Protein AF-A0A961PSX2-F1 (afdb_monomer)

Mean predicted aligned error: 21.01 Å

Solvent-accessible surface area (backbone atoms only — not comparable to full-atom values): 11800 Å² total; per-residu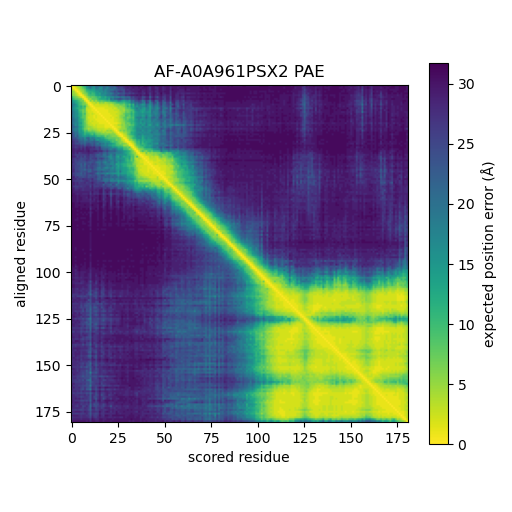e (Å²): 134,88,80,86,75,79,86,63,54,70,67,59,52,50,51,50,52,54,52,51,51,56,56,55,57,64,74,68,62,71,78,83,71,93,82,47,70,65,59,55,50,51,52,50,50,52,51,51,60,53,45,64,69,65,59,81,70,60,72,73,64,68,66,73,78,62,84,76,77,82,83,74,80,86,70,85,75,79,80,76,77,81,79,88,80,79,95,70,85,80,73,95,65,86,73,77,74,76,78,81,76,73,75,77,78,76,57,71,85,55,51,71,35,48,40,64,55,88,31,54,44,78,44,60,37,97,89,45,79,44,57,25,34,33,44,72,48,34,71,75,72,40,95,51,55,88,73,54,64,70,87,32,52,44,77,35,66,39,98,90,44,79,46,54,23,30,35,43,69,57,36,43,79,69,68,33,42,68,53,84,130

Secondary structure (DSSP, 8-state):
---------HHHHHHHHHHHHHHHHHHT-----SS-HHHHHHHHHHHHHHHHHHTTTSHHHHTTS-----------------------PPP----------PPPPPPHHHHTTEE-GGGEEEEEETTEEEEEEEHHHHHHH-TTGGGS-GGGEEEEEETTEEEEEEEHHHHHTTT-EEPP-

Radius of gyration: 31.59 Å; Cα contacts (8 Å, |Δi|>4): 105; chains: 1; bounding box: 103×42×80 Å

Structure (mmCIF, N/CA/C/O backbone):
data_AF-A0A961PSX2-F1
#
_entry.id   AF-A0A961PSX2-F1
#
loop_
_atom_site.group_PDB
_atom_site.id
_atom_site.type_symbol
_atom_site.label_atom_id
_atom_site.label_alt_id
_atom_site.label_comp_id
_atom_site.label_asym_id
_atom_site.label_entity_id
_atom_site.label_seq_id
_atom_site.pdbx_PDB_ins_code
_atom_site.Cartn_x
_atom_site.Cartn_y
_atom_site.Cartn_z
_atom_site.occupancy
_atom_site.B_iso_or_equiv
_atom_site.auth_seq_id
_atom_site.auth_comp_id
_atom_site.auth_asym_id
_atom_site.auth_atom_id
_atom_site.pdbx_PDB_model_num
ATOM 1 N N . MET A 1 1 ? -45.431 -0.128 29.878 1.00 40.09 1 MET A N 1
ATOM 2 C CA . MET A 1 1 ? -44.148 -0.782 30.225 1.00 40.09 1 MET A CA 1
ATOM 3 C C . MET A 1 1 ? -43.079 -0.339 29.228 1.00 40.09 1 MET A C 1
ATOM 5 O O . MET A 1 1 ? -43.141 -0.776 28.082 1.00 40.09 1 MET A O 1
ATOM 9 N N . PRO A 1 2 ? -42.152 0.567 29.584 1.00 39.94 2 PRO A N 1
ATOM 10 C CA . PRO A 1 2 ? -41.098 0.984 28.665 1.00 39.94 2 PRO A CA 1
ATOM 11 C C . PRO A 1 2 ? -40.029 -0.114 28.575 1.00 39.94 2 PRO A C 1
ATOM 13 O O . PRO A 1 2 ? -39.430 -0.501 29.576 1.00 39.94 2 PRO A O 1
ATOM 16 N N . ARG A 1 3 ? -39.796 -0.640 27.369 1.00 45.94 3 ARG A N 1
ATOM 17 C CA . ARG A 1 3 ? -38.674 -1.543 27.089 1.00 45.94 3 ARG A CA 1
ATOM 18 C C . ARG A 1 3 ? -37.421 -0.697 26.875 1.00 45.94 3 ARG A C 1
ATOM 20 O O . ARG A 1 3 ? -37.246 -0.095 25.819 1.00 45.94 3 ARG A O 1
ATOM 27 N N . PHE A 1 4 ? -36.553 -0.653 27.880 1.00 46.81 4 PHE A N 1
ATOM 28 C CA . PHE A 1 4 ? -35.193 -0.143 27.736 1.00 46.81 4 PHE A CA 1
ATOM 29 C C . PHE A 1 4 ? -34.387 -1.113 26.865 1.00 46.81 4 PHE A C 1
ATOM 31 O O . PHE A 1 4 ? -33.883 -2.122 27.347 1.00 46.81 4 PHE A O 1
ATOM 38 N N . THR A 1 5 ? -34.251 -0.819 25.573 1.00 55.12 5 THR A N 1
ATOM 39 C CA . THR A 1 5 ? -33.229 -1.448 24.725 1.00 55.12 5 THR A CA 1
ATOM 40 C C . THR A 1 5 ? -32.048 -0.489 24.596 1.00 55.12 5 THR A C 1
ATOM 42 O O . THR A 1 5 ? -32.082 0.405 23.741 1.00 55.12 5 THR A O 1
ATOM 45 N N . PRO A 1 6 ? -30.995 -0.609 25.422 1.00 57.38 6 PRO A N 1
ATOM 46 C CA . PRO A 1 6 ? -29.803 0.189 25.218 1.00 57.38 6 PRO A CA 1
ATOM 47 C C . PRO A 1 6 ? -29.105 -0.306 23.947 1.00 57.38 6 PRO A C 1
ATOM 49 O O . PRO A 1 6 ? -28.615 -1.433 23.884 1.00 57.38 6 PRO A O 1
ATOM 52 N N . ARG A 1 7 ? -29.017 0.548 22.920 1.00 57.38 7 ARG A N 1
ATOM 53 C CA . ARG A 1 7 ? -28.040 0.372 21.836 1.00 57.38 7 ARG A CA 1
ATOM 54 C C . ARG A 1 7 ? -26.651 0.628 22.417 1.00 57.38 7 ARG A C 1
ATOM 56 O O . ARG A 1 7 ? -26.089 1.716 22.297 1.00 57.38 7 ARG A O 1
ATOM 63 N N . LEU A 1 8 ? -26.125 -0.367 23.122 1.00 57.44 8 LEU A N 1
ATOM 64 C CA . LEU A 1 8 ? -24.770 -0.362 23.638 1.00 57.44 8 LEU A CA 1
ATOM 65 C C . LEU A 1 8 ? -23.833 -0.529 22.436 1.00 57.44 8 LEU A C 1
ATOM 67 O O . LEU A 1 8 ? -23.779 -1.583 21.808 1.00 57.44 8 LEU A O 1
ATOM 71 N N . THR A 1 9 ? -23.109 0.530 22.073 1.00 74.31 9 THR A N 1
ATOM 72 C CA . THR A 1 9 ? -21.988 0.407 21.136 1.00 74.31 9 THR A CA 1
ATOM 73 C C . THR A 1 9 ? -21.055 -0.683 21.674 1.00 74.31 9 THR A C 1
ATOM 75 O O . THR A 1 9 ? -20.772 -0.694 22.868 1.00 74.31 9 THR A O 1
ATOM 78 N N . HIS A 1 10 ? -20.588 -1.617 20.834 1.00 78.12 10 HIS A N 1
ATOM 79 C CA . HIS A 1 10 ? -19.821 -2.815 21.246 1.00 78.12 10 HIS A CA 1
ATOM 80 C C . HIS A 1 10 ? -18.688 -2.517 22.253 1.00 78.12 10 HIS A C 1
ATOM 82 O O . HIS A 1 10 ? -18.371 -3.320 23.122 1.00 78.12 10 HIS A O 1
ATOM 88 N N . ARG A 1 11 ? -18.122 -1.305 22.194 1.00 72.56 11 ARG A N 1
ATOM 89 C CA . ARG A 1 11 ? -17.116 -0.787 23.133 1.00 72.56 11 ARG A CA 1
ATOM 90 C C . ARG A 1 11 ? -17.605 -0.683 24.581 1.00 72.56 11 ARG A C 1
ATOM 92 O O . ARG A 1 11 ? -16.852 -0.999 25.489 1.00 72.56 11 ARG A O 1
ATOM 99 N N . ARG A 1 12 ? -18.850 -0.257 24.799 1.00 74.69 12 ARG A N 1
ATOM 100 C CA . ARG A 1 12 ? -19.471 -0.153 26.128 1.00 74.69 12 ARG A CA 1
ATOM 101 C C . ARG A 1 12 ? -19.788 -1.534 26.712 1.00 74.69 12 ARG A C 1
ATOM 103 O O . ARG A 1 12 ? -19.645 -1.714 27.911 1.00 74.69 12 ARG A O 1
ATOM 110 N N . PHE A 1 13 ? -20.145 -2.508 25.869 1.00 83.19 13 PHE A N 1
ATOM 111 C CA . PHE A 1 13 ? -20.356 -3.898 26.293 1.00 83.19 13 PHE A CA 1
ATOM 112 C C . PHE A 1 13 ? -19.041 -4.573 26.701 1.00 83.19 13 PHE A C 1
ATOM 114 O O . PHE A 1 13 ? -18.955 -5.121 27.796 1.00 83.19 13 PHE A O 1
ATOM 121 N N . ILE A 1 14 ? -17.990 -4.441 25.874 1.00 86.31 14 ILE A N 1
ATOM 122 C CA . ILE A 1 14 ? -16.645 -4.932 26.218 1.00 86.31 14 ILE A CA 1
ATOM 123 C C . ILE A 1 14 ? -16.160 -4.299 27.527 1.00 86.31 14 ILE A C 1
ATOM 125 O O . ILE A 1 14 ? -15.661 -5.012 28.390 1.00 86.31 14 ILE A O 1
ATOM 129 N N . ALA A 1 15 ? -16.307 -2.978 27.688 1.00 87.25 15 ALA A N 1
ATOM 130 C CA . ALA A 1 15 ? -15.846 -2.280 28.887 1.00 87.25 15 ALA A CA 1
ATOM 131 C C . ALA A 1 15 ? -16.525 -2.799 30.163 1.00 87.25 15 ALA A C 1
ATOM 133 O O . ALA A 1 15 ? -15.863 -2.964 31.183 1.00 87.25 15 ALA A O 1
ATOM 134 N N . LEU A 1 16 ? -17.823 -3.099 30.094 1.00 89.62 16 LEU A N 1
ATOM 135 C CA . LEU A 1 16 ? -18.592 -3.600 31.230 1.00 89.62 16 LEU A CA 1
ATOM 136 C C . LEU A 1 16 ? -18.173 -5.029 31.605 1.00 89.62 16 LEU A C 1
ATOM 138 O O . LEU A 1 16 ? -17.939 -5.303 32.777 1.00 89.62 16 LEU A O 1
ATOM 142 N N . ILE A 1 17 ? -17.983 -5.911 30.616 1.00 90.06 17 ILE A N 1
ATOM 143 C CA . ILE A 1 17 ? -17.478 -7.275 30.854 1.00 90.06 17 ILE A CA 1
ATOM 144 C C . ILE A 1 17 ? -16.057 -7.243 31.418 1.00 90.06 17 ILE A C 1
ATOM 146 O O . ILE A 1 17 ? -15.764 -7.955 32.373 1.00 90.06 17 ILE A O 1
ATOM 150 N N . ALA A 1 18 ? -15.178 -6.408 30.860 1.00 90.69 18 ALA A N 1
ATOM 151 C CA . ALA A 1 18 ? -13.804 -6.285 31.334 1.00 90.69 18 ALA A CA 1
ATOM 152 C C . ALA A 1 18 ? -13.746 -5.779 32.785 1.00 90.69 18 ALA A C 1
ATOM 154 O O . ALA A 1 18 ? -13.015 -6.339 33.599 1.00 90.69 18 ALA A O 1
ATOM 155 N N . ALA A 1 19 ? -14.555 -4.770 33.125 1.00 89.06 19 ALA A N 1
ATOM 156 C CA . ALA A 1 19 ? -14.654 -4.252 34.487 1.00 89.06 19 ALA A CA 1
ATOM 157 C C . ALA A 1 19 ? -15.220 -5.298 35.462 1.00 89.06 19 ALA A C 1
ATOM 159 O O . ALA A 1 19 ? -14.673 -5.486 36.547 1.00 89.06 19 ALA A O 1
ATOM 160 N N . ALA A 1 20 ? -16.272 -6.018 35.060 1.00 87.19 20 ALA A N 1
ATOM 161 C CA . ALA A 1 20 ? -16.864 -7.077 35.871 1.00 87.19 20 ALA A CA 1
ATOM 162 C C . ALA A 1 20 ? -15.878 -8.231 36.118 1.00 87.19 20 ALA A C 1
ATOM 164 O O . ALA A 1 20 ? -15.763 -8.702 37.245 1.00 87.19 20 ALA A O 1
ATOM 165 N N . ALA A 1 21 ? -15.117 -8.645 35.101 1.00 85.94 21 ALA A N 1
ATOM 166 C CA . ALA A 1 21 ? -14.117 -9.700 35.236 1.00 85.94 21 ALA A CA 1
ATOM 167 C C . ALA A 1 21 ? -13.015 -9.319 36.238 1.00 85.94 21 ALA A C 1
ATOM 169 O O . ALA A 1 21 ? -12.726 -10.092 37.147 1.00 85.94 21 ALA A O 1
ATOM 170 N N . MET A 1 22 ? -12.456 -8.108 36.126 1.00 83.56 22 MET A N 1
ATOM 171 C CA . MET A 1 22 ? -11.425 -7.622 37.053 1.00 83.56 22 MET A CA 1
ATOM 172 C C . MET A 1 22 ? -11.944 -7.503 38.493 1.00 83.56 22 MET A C 1
ATOM 174 O O . MET A 1 22 ? -11.227 -7.847 39.431 1.00 83.56 22 MET A O 1
ATOM 178 N N . ALA A 1 23 ? -13.196 -7.071 38.673 1.00 84.94 23 ALA A N 1
ATOM 179 C CA . ALA A 1 23 ? -13.824 -6.996 39.990 1.00 84.94 23 ALA A CA 1
ATOM 180 C C . ALA A 1 23 ? -14.005 -8.385 40.629 1.00 84.94 23 ALA A C 1
ATOM 182 O O . ALA A 1 23 ? -13.703 -8.561 41.808 1.00 84.94 23 ALA A O 1
ATOM 183 N N . VAL A 1 24 ? -14.439 -9.385 39.851 1.00 77.50 24 VAL A N 1
ATOM 184 C CA . VAL A 1 24 ? -14.617 -10.765 40.336 1.00 77.50 24 VAL A CA 1
ATOM 185 C C . VAL A 1 24 ? -13.277 -11.401 40.709 1.00 77.50 24 VAL A C 1
ATOM 187 O O . VAL A 1 24 ? -13.184 -12.045 41.749 1.00 77.50 24 VAL A O 1
ATOM 190 N N . THR A 1 25 ? -12.218 -11.178 39.925 1.00 77.12 25 THR A N 1
ATOM 191 C CA . THR A 1 25 ? -10.877 -11.701 40.242 1.00 77.12 25 THR A CA 1
ATOM 192 C C . THR A 1 25 ? -10.304 -11.104 41.533 1.00 77.12 25 THR A C 1
ATOM 194 O O . THR A 1 25 ? -9.600 -11.796 42.265 1.00 77.12 25 THR A O 1
ATOM 197 N N . GLY A 1 26 ? -10.630 -9.847 41.853 1.00 68.94 26 GLY A N 1
ATOM 198 C CA . GLY A 1 26 ? -10.197 -9.204 43.099 1.00 68.94 26 GLY A CA 1
ATOM 199 C C . GLY A 1 26 ? -10.801 -9.827 44.364 1.00 68.94 26 GLY A C 1
ATOM 200 O O . GLY A 1 26 ? -10.157 -9.827 45.409 1.00 68.94 26 GLY A O 1
ATOM 201 N N . LEU A 1 27 ? -12.004 -10.401 44.271 1.00 63.78 27 LEU A N 1
ATOM 202 C CA . LEU A 1 27 ? -12.722 -11.001 45.404 1.00 63.78 27 LEU A CA 1
ATOM 203 C C . LEU A 1 27 ? -12.266 -12.437 45.720 1.00 63.78 27 LEU A C 1
ATOM 205 O O . LEU A 1 27 ? -12.513 -12.924 46.820 1.00 63.78 27 LEU A O 1
ATOM 209 N N . THR A 1 28 ? -11.589 -13.115 44.786 1.00 58.28 28 THR A N 1
ATOM 210 C CA . THR A 1 28 ? -11.107 -14.500 44.955 1.00 58.28 28 THR A CA 1
ATOM 211 C C . THR A 1 28 ? -9.630 -14.593 45.339 1.00 58.28 28 THR A C 1
ATOM 213 O O . THR A 1 28 ? -9.076 -15.692 45.386 1.00 58.28 28 THR A O 1
ATOM 216 N N . ALA A 1 29 ? -8.962 -13.464 45.591 1.00 53.75 29 ALA A N 1
ATOM 217 C CA . ALA A 1 29 ? -7.594 -13.456 46.090 1.00 53.75 29 ALA A CA 1
ATOM 218 C C . ALA A 1 29 ? -7.585 -13.939 47.549 1.00 53.75 29 ALA A C 1
ATOM 220 O O . ALA A 1 29 ? -7.801 -13.165 48.480 1.00 53.75 29 ALA A O 1
ATOM 221 N N . ALA A 1 30 ? -7.357 -15.239 47.754 1.00 64.56 30 ALA A N 1
ATOM 222 C CA . ALA A 1 30 ? -7.066 -15.769 49.080 1.00 64.56 30 ALA A CA 1
ATOM 223 C C . ALA A 1 30 ? -5.858 -15.004 49.661 1.00 64.56 30 ALA A C 1
ATOM 225 O O . ALA A 1 30 ? -4.868 -14.818 48.942 1.00 64.56 30 ALA A O 1
ATOM 226 N N . PRO A 1 31 ? -5.911 -14.536 50.924 1.00 52.81 31 PRO A N 1
ATOM 227 C CA . PRO A 1 31 ? -4.791 -13.817 51.510 1.00 52.81 31 PRO A CA 1
ATOM 228 C C . PRO A 1 31 ? -3.583 -14.754 51.518 1.00 52.81 31 PRO A C 1
ATOM 230 O O . PRO A 1 31 ? -3.675 -15.888 51.993 1.00 52.81 31 PRO A O 1
ATOM 233 N N . ALA A 1 32 ? -2.460 -14.290 50.970 1.00 57.16 32 ALA A N 1
ATOM 234 C CA . ALA A 1 32 ? -1.190 -14.997 51.020 1.00 57.16 32 ALA A CA 1
ATOM 235 C C . ALA A 1 32 ? -0.739 -15.081 52.486 1.00 57.16 32 ALA A C 1
ATOM 237 O O . ALA A 1 32 ? -0.069 -14.192 53.007 1.00 57.16 32 ALA A O 1
ATOM 238 N N . ARG A 1 33 ? -1.179 -16.131 53.185 1.00 53.88 33 ARG A N 1
ATOM 239 C CA . ARG A 1 33 ? -0.639 -16.519 54.486 1.00 53.88 33 ARG A CA 1
ATOM 240 C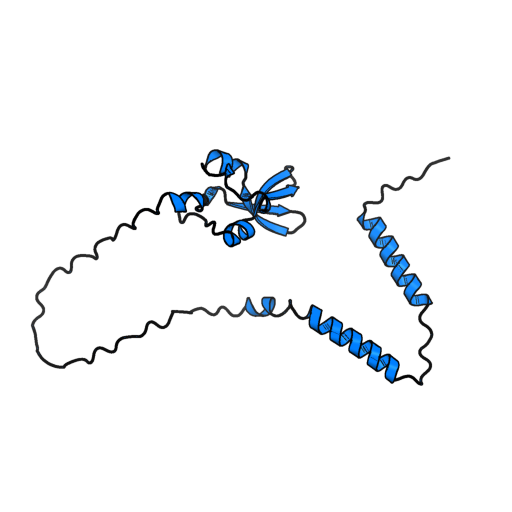 C . ARG A 1 33 ? 0.826 -16.892 54.255 1.00 53.88 33 ARG A C 1
ATOM 242 O O . ARG A 1 33 ? 1.138 -17.684 53.370 1.00 53.88 33 ARG A O 1
ATOM 249 N N . ALA A 1 34 ? 1.702 -16.226 54.996 1.00 52.31 34 ALA A N 1
ATOM 250 C CA . ALA A 1 34 ? 3.145 -16.274 54.854 1.00 52.31 34 ALA A CA 1
ATOM 251 C C . ALA A 1 34 ? 3.710 -17.658 55.212 1.00 52.31 34 ALA A C 1
ATOM 253 O O . ALA A 1 34 ? 4.101 -17.874 56.349 1.00 52.31 34 ALA A O 1
ATOM 254 N N . ASP A 1 35 ? 3.736 -18.578 54.246 1.00 56.78 35 ASP A N 1
ATOM 255 C CA . ASP A 1 35 ? 4.645 -19.736 54.260 1.00 56.78 35 ASP A CA 1
ATOM 256 C C . ASP A 1 35 ? 4.917 -20.280 52.842 1.00 56.78 35 ASP A C 1
ATOM 258 O O . ASP A 1 35 ? 4.988 -21.476 52.591 1.00 56.78 35 ASP A O 1
ATOM 262 N N . ASP A 1 36 ? 4.975 -19.385 51.851 1.00 59.88 36 ASP A N 1
ATOM 263 C CA . ASP A 1 36 ? 5.065 -19.775 50.440 1.00 59.88 36 ASP A CA 1
ATOM 264 C C . ASP A 1 36 ? 5.801 -18.706 49.613 1.00 59.88 36 ASP A C 1
ATOM 266 O O . ASP A 1 36 ? 5.310 -18.169 48.615 1.00 59.88 36 ASP A O 1
ATOM 270 N N . THR A 1 37 ? 7.037 -18.392 50.014 1.00 61.09 37 THR A N 1
ATOM 271 C CA . THR A 1 37 ? 7.965 -17.601 49.180 1.00 61.09 37 THR A CA 1
ATOM 272 C C . THR A 1 37 ? 8.168 -18.258 47.811 1.00 61.09 37 THR A C 1
ATOM 274 O O . THR A 1 37 ? 8.310 -17.560 46.807 1.00 61.09 37 THR A O 1
ATOM 277 N N . ALA A 1 38 ? 8.059 -19.589 47.741 1.00 62.41 38 ALA A N 1
ATOM 278 C CA . ALA A 1 38 ? 8.082 -20.367 46.508 1.00 62.41 38 ALA A CA 1
ATOM 279 C C . ALA A 1 38 ? 6.936 -20.015 45.540 1.00 62.41 38 ALA A C 1
ATOM 281 O O . ALA A 1 38 ? 7.175 -19.900 44.338 1.00 62.41 38 ALA A O 1
ATOM 282 N N . ARG A 1 39 ? 5.705 -19.780 46.023 1.00 58.75 39 ARG A N 1
ATOM 283 C CA . ARG A 1 39 ? 4.570 -19.413 45.149 1.00 58.75 39 ARG A CA 1
ATOM 284 C C . ARG A 1 39 ? 4.674 -17.981 44.635 1.00 58.75 39 ARG A C 1
ATOM 286 O O . ARG A 1 39 ? 4.330 -17.720 43.484 1.00 58.75 39 ARG A O 1
ATOM 293 N N . VAL A 1 40 ? 5.205 -17.071 45.450 1.00 69.50 40 VAL A N 1
ATOM 294 C CA . VAL A 1 40 ? 5.488 -15.689 45.029 1.00 69.50 40 VAL A CA 1
ATOM 295 C C . VAL A 1 40 ? 6.610 -15.661 43.988 1.00 69.50 40 VAL A C 1
ATOM 297 O O . VAL A 1 40 ? 6.468 -15.013 42.951 1.00 69.50 40 VAL A O 1
ATOM 300 N N . LEU A 1 41 ? 7.690 -16.416 44.211 1.00 70.88 41 LEU A N 1
ATOM 301 C CA . LEU A 1 41 ? 8.796 -16.555 43.261 1.00 70.88 41 LEU A CA 1
ATOM 302 C C . LEU A 1 41 ? 8.345 -17.196 41.943 1.00 70.88 41 LEU A C 1
ATOM 304 O O . LEU A 1 41 ? 8.717 -16.708 40.879 1.00 70.88 41 LEU A O 1
ATOM 308 N N . ALA A 1 42 ? 7.497 -18.227 41.990 1.00 70.06 42 ALA A N 1
ATOM 309 C CA . ALA A 1 42 ? 6.935 -18.850 40.792 1.00 70.06 42 ALA A CA 1
ATOM 310 C C . ALA A 1 42 ? 6.037 -17.883 39.998 1.00 70.06 42 ALA A C 1
ATOM 312 O O . ALA A 1 42 ? 6.153 -17.794 38.775 1.00 70.06 42 ALA A O 1
ATOM 313 N N . GLY A 1 43 ? 5.187 -17.109 40.684 1.00 77.62 43 GLY A N 1
ATOM 314 C CA . GLY A 1 43 ? 4.359 -16.078 40.054 1.00 77.62 43 GLY A CA 1
ATOM 315 C C . GLY A 1 43 ? 5.190 -14.968 39.400 1.00 77.62 43 GLY A C 1
ATOM 316 O O . GLY A 1 43 ? 4.932 -14.587 38.257 1.00 77.62 43 GLY A O 1
ATOM 317 N N . LEU A 1 44 ? 6.238 -14.495 40.081 1.00 78.19 44 LEU A N 1
ATOM 318 C CA . LEU A 1 44 ? 7.173 -13.501 39.543 1.00 78.19 44 LEU A CA 1
ATOM 319 C C . LEU A 1 44 ? 7.987 -14.045 38.360 1.00 78.19 44 LEU A C 1
ATOM 321 O O . LEU A 1 44 ? 8.165 -13.332 37.374 1.00 78.19 44 LEU A O 1
ATOM 325 N N . ALA A 1 45 ? 8.427 -15.305 38.409 1.00 77.38 45 ALA A N 1
ATOM 326 C CA . ALA A 1 45 ? 9.121 -15.957 37.300 1.00 77.38 45 ALA A CA 1
ATOM 327 C C . ALA A 1 45 ? 8.220 -16.080 36.059 1.00 77.38 45 ALA A C 1
ATOM 329 O O . ALA A 1 45 ? 8.653 -15.767 34.950 1.00 77.38 45 ALA A O 1
ATOM 330 N N . ALA A 1 46 ? 6.947 -16.447 36.236 1.00 74.50 46 ALA A N 1
ATOM 331 C CA . ALA A 1 46 ? 5.976 -16.497 35.144 1.00 74.50 46 ALA A CA 1
ATOM 332 C C . ALA A 1 46 ? 5.739 -15.108 34.514 1.00 74.50 46 ALA A C 1
ATOM 334 O O . ALA A 1 46 ? 5.730 -14.976 33.288 1.00 74.50 46 ALA A O 1
ATOM 335 N N . LEU A 1 47 ? 5.621 -14.053 35.332 1.00 79.06 47 LEU A N 1
ATOM 336 C CA . LEU A 1 47 ? 5.516 -12.672 34.844 1.00 79.06 47 LEU A CA 1
ATOM 337 C C . LEU A 1 47 ? 6.792 -12.203 34.128 1.00 79.06 47 LEU A C 1
ATOM 339 O O . LEU A 1 47 ? 6.697 -11.518 33.111 1.00 79.06 47 LEU A O 1
ATOM 343 N N . ALA A 1 48 ? 7.978 -12.599 34.599 1.00 78.75 48 ALA A N 1
ATOM 344 C CA . ALA A 1 48 ? 9.248 -12.283 33.945 1.00 78.75 48 ALA A CA 1
ATOM 345 C C . ALA A 1 48 ? 9.364 -12.937 32.554 1.00 78.75 48 ALA A C 1
ATOM 347 O O . ALA A 1 48 ? 9.761 -12.265 31.599 1.00 78.75 48 ALA A O 1
ATOM 348 N N . VAL A 1 49 ? 8.948 -14.204 32.411 1.00 73.69 49 VAL A N 1
ATOM 349 C CA . VAL A 1 49 ? 8.901 -14.924 31.120 1.00 73.69 49 VAL A CA 1
ATOM 350 C C . VAL A 1 49 ? 7.889 -14.294 30.152 1.00 73.69 49 VAL A C 1
ATOM 352 O O . VAL A 1 49 ? 8.149 -14.180 28.954 1.00 73.69 49 VAL A O 1
ATOM 355 N N . LEU A 1 50 ? 6.748 -13.814 30.646 1.00 68.31 50 LEU A N 1
ATOM 356 C CA . LEU A 1 50 ? 5.802 -13.060 29.817 1.00 68.31 50 LEU A CA 1
ATOM 357 C C . LEU A 1 50 ? 6.356 -11.672 29.437 1.00 68.31 50 LEU A C 1
ATOM 359 O O . LEU A 1 50 ? 6.182 -11.219 28.304 1.00 68.31 50 LEU A O 1
ATOM 363 N N . GLY A 1 51 ? 7.086 -11.015 30.342 1.00 67.62 51 GLY A N 1
ATOM 364 C CA . GLY A 1 51 ? 7.716 -9.712 30.114 1.00 67.62 51 GLY A CA 1
ATOM 365 C C . GLY A 1 51 ? 8.780 -9.719 29.009 1.00 67.62 51 GLY A C 1
ATOM 366 O O . GLY A 1 51 ? 8.827 -8.789 28.199 1.00 67.62 51 GLY A O 1
ATOM 367 N N . ILE A 1 52 ? 9.590 -10.781 28.903 1.00 66.56 52 ILE A N 1
ATOM 368 C CA . ILE A 1 52 ? 10.580 -10.930 27.815 1.00 66.56 52 ILE A CA 1
ATOM 369 C C . ILE A 1 52 ? 9.929 -11.096 26.434 1.00 66.56 52 ILE A C 1
ATOM 371 O O . ILE A 1 52 ? 10.493 -10.622 25.448 1.00 66.56 52 ILE A O 1
ATOM 375 N N . ALA A 1 53 ? 8.722 -11.666 26.339 1.00 61.78 53 ALA A N 1
ATOM 376 C CA . ALA A 1 53 ? 7.981 -11.719 25.075 1.00 61.78 53 ALA A CA 1
ATOM 377 C C . ALA A 1 53 ? 7.454 -10.333 24.647 1.00 61.78 53 ALA A C 1
ATOM 379 O O . ALA A 1 53 ? 7.410 -10.023 23.454 1.00 61.78 53 ALA A O 1
ATOM 380 N N . VAL A 1 54 ? 7.105 -9.469 25.610 1.00 60.53 54 VAL A N 1
ATOM 381 C CA . VAL A 1 54 ? 6.575 -8.114 25.358 1.00 60.53 54 VAL A CA 1
ATOM 382 C C . VAL A 1 54 ? 7.683 -7.091 25.070 1.00 60.53 54 VAL A C 1
ATOM 384 O O . VAL A 1 54 ? 7.449 -6.118 24.350 1.00 60.53 54 VAL A O 1
ATOM 387 N N . LYS A 1 55 ? 8.924 -7.325 25.523 1.00 57.19 55 LYS A N 1
ATOM 388 C CA . LYS A 1 55 ? 10.059 -6.404 25.303 1.00 57.19 55 LYS A CA 1
ATOM 389 C C . LYS A 1 55 ? 10.464 -6.231 23.822 1.00 57.19 55 LYS A C 1
ATOM 391 O O . LYS A 1 55 ? 11.256 -5.353 23.494 1.00 57.19 55 LYS A O 1
ATOM 396 N N . LYS A 1 56 ? 9.863 -6.966 22.880 1.00 52.75 56 LYS A N 1
ATOM 397 C CA . LYS A 1 56 ? 10.211 -6.951 21.444 1.00 52.75 56 LYS A CA 1
ATOM 398 C C . LYS A 1 56 ? 9.658 -5.763 20.629 1.00 52.75 56 LYS A C 1
ATOM 400 O O . LYS A 1 56 ? 9.458 -5.889 19.424 1.00 52.75 56 LYS A O 1
ATOM 405 N N . HIS A 1 57 ? 9.401 -4.605 21.244 1.00 55.00 57 HIS A N 1
ATOM 406 C CA . HIS A 1 57 ? 8.889 -3.431 20.516 1.00 55.00 57 HIS A CA 1
ATOM 407 C C . HIS A 1 57 ? 9.469 -2.067 20.927 1.00 55.00 57 HIS A C 1
ATOM 409 O O . HIS A 1 57 ? 9.064 -1.053 20.352 1.00 55.00 57 HIS A O 1
ATOM 415 N N . GLN A 1 58 ? 10.432 -2.011 21.855 1.00 52.28 58 GLN A N 1
ATOM 416 C CA . GLN A 1 58 ? 10.923 -0.732 22.390 1.00 52.28 58 GLN A CA 1
ATOM 417 C C . GLN A 1 58 ? 12.235 -0.225 21.768 1.00 52.28 58 GLN A C 1
ATOM 419 O O . GLN A 1 58 ? 12.484 0.981 21.786 1.00 52.28 58 GLN A O 1
ATOM 424 N N . ASP A 1 59 ? 12.993 -1.077 21.077 1.00 52.72 59 ASP A N 1
ATOM 425 C CA . ASP A 1 59 ? 14.272 -0.664 20.475 1.00 52.72 59 ASP A CA 1
ATOM 426 C C . ASP A 1 59 ? 14.097 0.142 19.176 1.00 52.72 59 ASP A C 1
ATOM 428 O O . ASP A 1 59 ? 14.974 0.903 18.779 1.00 52.72 59 ASP A O 1
ATOM 432 N N . ARG A 1 60 ? 12.906 0.115 18.558 1.00 53.53 60 ARG A N 1
ATOM 433 C CA . ARG A 1 60 ? 12.618 0.927 17.357 1.00 53.53 60 ARG A CA 1
ATOM 434 C C . ARG A 1 60 ? 12.288 2.397 17.643 1.00 53.53 60 ARG A C 1
ATOM 436 O O . ARG A 1 60 ? 12.075 3.154 16.692 1.00 53.53 60 ARG A O 1
ATOM 443 N N . LYS A 1 61 ? 12.192 2.816 18.914 1.00 48.34 61 LYS A N 1
ATOM 444 C CA . LYS A 1 61 ? 11.904 4.221 19.273 1.00 48.34 61 LYS A CA 1
ATOM 445 C C . LYS A 1 61 ? 13.133 5.040 19.670 1.00 48.34 61 LYS A C 1
ATOM 447 O O . LYS A 1 61 ? 13.100 6.247 19.451 1.00 48.34 61 LYS A O 1
ATOM 452 N N . HIS A 1 62 ? 14.217 4.426 20.144 1.00 47.94 62 HIS A N 1
ATOM 453 C CA . HIS A 1 62 ? 15.477 5.147 20.390 1.00 47.94 62 HIS A CA 1
ATOM 454 C C . HIS A 1 62 ? 16.381 5.231 19.145 1.00 47.94 62 HIS A C 1
ATOM 456 O O . HIS A 1 62 ? 17.221 6.122 19.048 1.00 47.94 62 HIS A O 1
ATOM 462 N N . GLU A 1 63 ? 16.112 4.423 18.118 1.00 46.25 63 GLU A N 1
ATOM 463 C CA . GLU A 1 63 ? 16.753 4.492 16.797 1.00 46.25 63 GLU A CA 1
ATOM 464 C C . GLU A 1 63 ? 15.996 5.404 15.804 1.00 46.25 63 GLU A C 1
ATOM 466 O O . GLU A 1 63 ? 15.947 5.174 14.602 1.00 46.25 63 GLU A O 1
ATOM 471 N N . ARG A 1 64 ? 15.319 6.449 16.291 1.00 46.88 64 ARG A N 1
ATOM 472 C CA . ARG A 1 6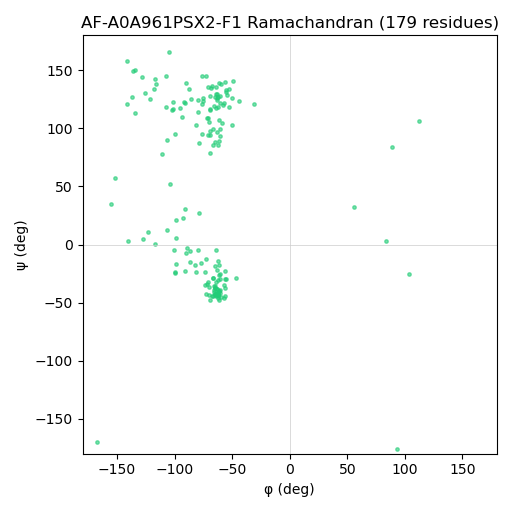4 ? 14.812 7.536 15.425 1.00 46.88 64 ARG A CA 1
ATOM 473 C C . ARG A 1 64 ? 15.432 8.894 15.740 1.00 46.88 64 ARG A C 1
ATOM 475 O O . ARG A 1 64 ? 15.113 9.871 15.072 1.00 46.88 64 ARG A O 1
ATOM 482 N N . GLN A 1 65 ? 16.339 8.947 16.717 1.00 48.16 65 GLN A N 1
ATOM 483 C CA . GLN A 1 65 ? 17.076 10.157 17.105 1.00 48.16 65 GLN A CA 1
ATOM 484 C C . GLN A 1 65 ? 18.601 10.006 17.051 1.00 48.16 65 GLN A C 1
ATOM 486 O O . GLN A 1 65 ? 19.320 10.916 17.448 1.00 48.16 65 GLN A O 1
ATOM 491 N N . ARG A 1 66 ? 19.119 8.918 16.472 1.00 43.53 66 ARG A N 1
ATOM 492 C CA . ARG A 1 66 ? 20.477 8.915 15.921 1.00 43.53 66 ARG A CA 1
ATOM 493 C C . ARG A 1 66 ? 20.360 8.938 14.411 1.00 43.53 66 ARG A C 1
ATOM 495 O O . ARG A 1 66 ? 20.246 7.910 13.757 1.00 43.53 66 ARG A O 1
ATOM 502 N N . VAL A 1 67 ? 20.334 10.149 13.870 1.00 57.41 67 VAL A N 1
ATOM 503 C CA . VAL A 1 67 ? 20.648 10.390 12.466 1.00 57.41 67 VAL A CA 1
ATOM 504 C C . VAL A 1 67 ? 22.097 9.945 12.271 1.00 57.41 67 VAL A C 1
ATOM 506 O O . VAL A 1 67 ? 23.022 10.727 12.457 1.00 57.41 67 VAL A O 1
ATOM 509 N N . SER A 1 68 ? 22.301 8.671 11.939 1.00 44.38 68 SER A N 1
ATOM 510 C CA . SER A 1 68 ? 23.530 8.229 11.295 1.00 44.38 68 SER A CA 1
ATOM 511 C C . SER A 1 68 ? 23.386 8.623 9.830 1.00 44.38 68 SER A C 1
ATOM 513 O O . SER A 1 68 ? 22.811 7.917 9.003 1.00 44.38 68 SER A O 1
ATOM 515 N N . ARG A 1 69 ? 23.800 9.860 9.544 1.00 55.88 69 ARG A N 1
ATOM 516 C CA . ARG A 1 69 ? 24.299 10.186 8.215 1.00 55.88 69 ARG A CA 1
ATOM 517 C C . ARG A 1 69 ? 25.527 9.310 7.987 1.00 55.88 69 ARG A C 1
ATOM 519 O O . ARG A 1 69 ? 26.366 9.202 8.872 1.00 55.88 69 ARG A O 1
ATOM 526 N N . ASP A 1 70 ? 25.604 8.804 6.767 1.00 49.84 70 ASP A N 1
ATOM 527 C CA . ASP A 1 70 ? 26.777 8.206 6.136 1.00 49.84 70 ASP A CA 1
ATOM 528 C C . ASP A 1 70 ? 26.978 6.696 6.347 1.00 49.84 70 ASP A C 1
ATOM 530 O O . ASP A 1 70 ? 27.747 6.233 7.181 1.00 49.84 70 ASP A O 1
ATOM 534 N N . HIS A 1 71 ? 26.291 5.917 5.507 1.00 50.31 71 HIS A N 1
ATOM 535 C CA . HIS A 1 71 ? 26.777 4.613 5.068 1.00 50.31 71 HIS A CA 1
ATOM 536 C C . HIS A 1 71 ? 27.116 4.739 3.578 1.00 50.31 71 HIS A C 1
ATOM 538 O O . HIS A 1 71 ? 26.323 4.383 2.703 1.00 50.31 71 HIS A O 1
ATOM 544 N N . ARG A 1 72 ? 28.275 5.338 3.280 1.00 51.75 72 ARG A N 1
ATOM 545 C CA . ARG A 1 72 ? 28.968 5.078 2.017 1.00 51.75 72 ARG A CA 1
ATOM 546 C C . ARG A 1 72 ? 29.402 3.610 2.037 1.00 51.75 72 ARG A C 1
ATOM 548 O O . ARG A 1 72 ? 30.041 3.206 3.005 1.00 51.75 72 ARG A O 1
ATOM 555 N N . PRO A 1 73 ? 29.067 2.801 1.022 1.00 53.81 73 PRO A N 1
ATOM 556 C CA . PRO A 1 73 ? 29.696 1.500 0.884 1.00 53.81 73 PRO A CA 1
ATOM 557 C C . PRO A 1 73 ? 31.195 1.723 0.654 1.00 53.81 73 PRO A C 1
ATOM 559 O O . PRO A 1 73 ? 31.570 2.479 -0.246 1.00 53.81 73 PRO A O 1
ATOM 562 N N . ASP A 1 74 ? 32.031 1.093 1.479 1.00 51.81 74 ASP A N 1
ATOM 563 C CA . ASP A 1 74 ? 33.475 1.015 1.272 1.00 51.81 74 ASP A CA 1
ATOM 564 C C . ASP A 1 74 ? 33.735 0.312 -0.061 1.00 51.81 74 ASP A C 1
ATOM 566 O O . ASP A 1 74 ? 33.645 -0.909 -0.195 1.00 51.81 74 ASP A O 1
ATOM 570 N N . ILE A 1 75 ? 34.008 1.112 -1.086 1.00 56.88 75 ILE A N 1
ATOM 571 C CA . ILE A 1 75 ? 34.516 0.624 -2.360 1.00 56.88 75 ILE A CA 1
ATOM 572 C C . ILE A 1 75 ? 35.992 0.288 -2.109 1.00 56.88 75 ILE A C 1
ATOM 574 O O . ILE A 1 75 ? 36.725 1.181 -1.675 1.00 56.88 75 ILE A O 1
ATOM 578 N N . PRO A 1 76 ? 36.465 -0.947 -2.362 1.00 53.38 76 PRO A N 1
ATOM 579 C CA . PRO A 1 76 ? 37.882 -1.256 -2.251 1.00 53.38 76 PRO A CA 1
ATOM 580 C C . PRO A 1 76 ? 38.644 -0.394 -3.259 1.00 53.38 76 PRO A C 1
ATOM 582 O O . PRO A 1 76 ? 38.558 -0.582 -4.474 1.00 53.38 76 PRO A O 1
ATOM 585 N N . VAL A 1 77 ? 39.357 0.603 -2.742 1.00 53.19 77 VAL A N 1
ATOM 586 C CA . VAL A 1 77 ? 40.243 1.450 -3.531 1.00 53.19 77 VAL A CA 1
ATOM 587 C C . VAL A 1 77 ? 41.431 0.583 -3.930 1.00 53.19 77 VAL A C 1
ATOM 589 O O . VAL A 1 77 ? 42.298 0.288 -3.107 1.00 53.19 77 VAL A O 1
ATOM 592 N N . TRP A 1 78 ? 41.479 0.162 -5.193 1.00 43.25 78 TRP A N 1
ATOM 593 C CA . TRP A 1 78 ? 42.702 -0.355 -5.795 1.00 43.25 78 TRP A CA 1
ATOM 594 C C . TRP A 1 78 ? 43.756 0.750 -5.704 1.00 43.25 78 TRP A C 1
ATOM 596 O O . TRP A 1 78 ? 43.680 1.763 -6.400 1.00 43.25 78 TRP A O 1
ATOM 606 N N . ARG A 1 79 ? 44.701 0.595 -4.774 1.00 41.72 79 ARG A N 1
ATOM 607 C CA . ARG A 1 79 ? 45.832 1.506 -4.597 1.00 41.72 79 ARG A CA 1
ATOM 608 C C . ARG A 1 79 ? 46.745 1.343 -5.809 1.00 41.72 79 ARG A C 1
ATOM 610 O O . ARG A 1 79 ? 47.562 0.430 -5.856 1.00 41.72 79 ARG A O 1
ATOM 617 N N . VAL A 1 80 ? 46.561 2.198 -6.810 1.00 57.44 80 VAL A N 1
ATOM 618 C CA . VAL A 1 80 ? 47.499 2.321 -7.924 1.00 57.44 80 VAL A CA 1
ATOM 619 C C . VAL A 1 80 ? 48.741 3.011 -7.372 1.00 57.44 80 VAL A C 1
ATOM 621 O O . VAL A 1 80 ? 48.697 4.184 -7.004 1.00 57.44 80 VAL A O 1
ATOM 624 N N . GLU A 1 81 ? 49.824 2.251 -7.251 1.00 52.78 81 GLU A N 1
ATOM 625 C CA . GLU A 1 81 ? 51.132 2.747 -6.833 1.00 52.78 81 GLU A CA 1
ATOM 626 C C . GLU A 1 81 ? 51.585 3.870 -7.789 1.00 52.78 81 GLU A C 1
ATOM 628 O O . GLU A 1 81 ? 51.668 3.640 -9.003 1.00 52.78 81 GLU A O 1
ATOM 633 N N . PRO A 1 82 ? 51.865 5.095 -7.309 1.00 52.72 82 PRO A N 1
ATOM 634 C CA . PRO A 1 82 ? 52.250 6.187 -8.188 1.00 52.72 82 PRO A CA 1
ATOM 635 C C . PRO A 1 82 ? 53.704 6.000 -8.635 1.00 52.72 82 PRO A C 1
ATOM 637 O O . PRO A 1 82 ? 54.648 6.413 -7.959 1.00 52.72 82 PRO A O 1
ATOM 640 N N . ARG A 1 83 ? 53.898 5.389 -9.811 1.00 51.44 83 ARG A N 1
ATOM 641 C CA . ARG A 1 83 ? 55.184 5.438 -10.518 1.00 51.44 83 ARG A CA 1
ATOM 642 C C . ARG A 1 83 ? 55.507 6.881 -10.895 1.00 51.44 83 ARG A C 1
ATOM 644 O O . ARG A 1 83 ? 54.700 7.614 -11.457 1.00 51.44 83 ARG A O 1
ATOM 651 N N . ARG A 1 84 ? 56.718 7.281 -10.535 1.00 56.47 84 ARG A N 1
ATOM 652 C CA . ARG A 1 84 ? 57.118 8.666 -10.307 1.00 56.47 84 ARG A CA 1
ATOM 653 C C . ARG A 1 84 ? 57.956 9.244 -11.450 1.00 56.47 84 ARG A C 1
ATOM 655 O O . ARG A 1 84 ? 59.063 9.675 -11.162 1.00 56.47 84 ARG A O 1
ATOM 662 N N . HIS A 1 85 ? 57.570 9.206 -12.728 1.00 53.75 85 HIS A N 1
ATOM 663 C CA . HIS A 1 85 ? 58.485 9.663 -13.799 1.00 53.75 85 HIS A CA 1
ATOM 664 C C . HIS A 1 85 ? 57.787 10.525 -14.863 1.00 53.75 85 HIS A C 1
ATOM 666 O O . HIS A 1 85 ? 56.815 10.088 -15.469 1.00 53.75 85 HIS A O 1
ATOM 672 N N . GLY A 1 86 ? 58.349 11.714 -15.120 1.00 49.47 86 GLY A N 1
ATOM 673 C CA . GLY A 1 86 ? 58.170 12.461 -16.370 1.00 49.47 86 GLY A CA 1
ATOM 674 C C . GLY A 1 86 ? 57.378 13.762 -16.259 1.00 49.47 86 GLY A C 1
ATOM 675 O O . GLY A 1 86 ? 56.153 13.766 -16.187 1.00 49.47 86 GLY A O 1
ATOM 676 N N . THR A 1 87 ? 58.086 14.887 -16.335 1.00 59.19 87 THR A N 1
ATOM 677 C CA . THR A 1 87 ? 57.528 16.188 -16.710 1.00 59.19 87 THR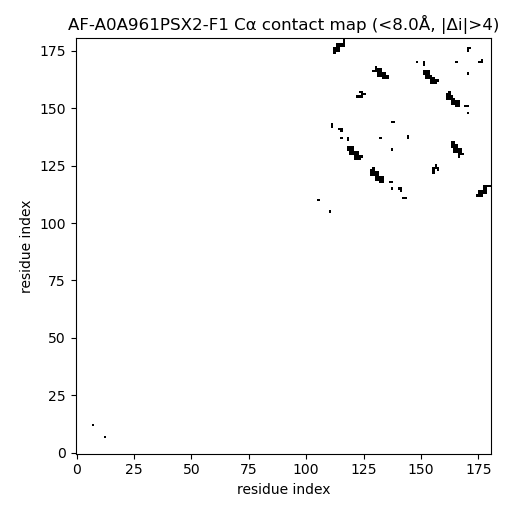 A CA 1
ATOM 678 C C . THR A 1 87 ? 57.002 16.115 -18.144 1.00 59.19 87 THR A C 1
ATOM 680 O O . THR A 1 87 ? 57.766 16.273 -19.093 1.00 59.19 87 THR A O 1
ATOM 683 N N . HIS A 1 88 ? 55.704 15.880 -18.314 1.00 51.44 88 HIS A N 1
ATOM 684 C CA . HIS A 1 88 ? 55.034 16.081 -19.595 1.00 51.44 88 HIS A CA 1
ATOM 685 C C . HIS A 1 88 ? 54.143 17.319 -19.510 1.00 51.44 88 HIS A C 1
ATOM 687 O O . HIS A 1 88 ? 53.221 17.402 -18.697 1.00 51.44 88 HIS A O 1
ATOM 693 N N . GLN A 1 89 ? 54.473 18.302 -20.348 1.00 49.97 89 GLN A N 1
ATOM 694 C CA . GLN A 1 89 ? 53.650 19.467 -20.642 1.00 49.97 89 GLN A CA 1
ATOM 695 C C . GLN A 1 89 ? 52.231 19.010 -20.993 1.00 49.97 89 GLN A C 1
ATOM 697 O O . GLN A 1 89 ? 52.042 18.163 -21.862 1.00 49.97 89 GLN A O 1
ATOM 702 N N . ARG A 1 90 ? 51.237 19.556 -20.288 1.00 44.44 90 ARG A N 1
ATOM 703 C CA . ARG A 1 90 ? 49.817 19.295 -20.540 1.00 44.44 90 ARG A CA 1
ATOM 704 C C . ARG A 1 90 ? 49.442 19.941 -21.878 1.00 44.44 90 ARG A C 1
ATOM 706 O O . ARG A 1 90 ? 49.496 21.168 -21.955 1.00 44.44 90 ARG A O 1
ATOM 713 N N . PRO A 1 91 ? 49.030 19.190 -22.912 1.00 55.16 91 PRO A N 1
ATOM 714 C CA . PRO A 1 91 ? 48.292 19.794 -24.006 1.00 55.16 91 PRO A CA 1
ATOM 715 C C . PRO A 1 91 ? 46.922 20.198 -23.449 1.00 55.16 91 PRO A C 1
ATOM 717 O O . PRO A 1 91 ? 46.294 19.419 -22.725 1.00 55.16 91 PRO A O 1
ATOM 720 N N . ASN A 1 92 ? 46.465 21.411 -23.763 1.00 56.59 92 ASN A N 1
ATOM 721 C CA . ASN A 1 92 ? 45.066 21.804 -23.604 1.00 56.59 92 ASN A CA 1
ATOM 722 C C . ASN A 1 92 ? 44.221 20.911 -24.523 1.00 56.59 92 ASN A C 1
ATOM 724 O O . ASN A 1 92 ? 43.999 21.236 -25.683 1.00 56.59 92 ASN A O 1
ATOM 728 N N . GLY A 1 93 ? 43.844 19.738 -24.024 1.00 54.50 93 GLY A N 1
ATOM 729 C CA . GLY A 1 93 ? 42.917 18.832 -24.676 1.00 54.50 93 GLY A CA 1
ATOM 730 C C . GLY A 1 93 ? 41.557 18.978 -24.022 1.00 54.50 93 GLY A C 1
ATOM 731 O O . GLY A 1 93 ? 41.410 18.696 -22.831 1.00 54.50 93 GLY A O 1
ATOM 732 N N . ASP A 1 94 ? 40.582 19.427 -24.804 1.00 60.59 94 ASP A N 1
ATOM 733 C CA . ASP A 1 94 ? 39.164 19.357 -24.489 1.00 60.59 94 ASP A CA 1
ATOM 734 C C . ASP A 1 94 ? 38.802 17.926 -24.071 1.00 60.59 94 ASP A C 1
ATOM 736 O O . ASP A 1 94 ? 38.696 17.021 -24.900 1.00 60.59 94 ASP A O 1
ATOM 740 N N . PHE A 1 95 ? 38.641 17.691 -22.767 1.00 55.69 95 PHE A N 1
ATOM 741 C CA . PHE A 1 95 ? 38.066 16.442 -22.279 1.00 55.69 95 PHE A CA 1
ATOM 742 C C . PHE A 1 95 ? 36.603 16.403 -22.736 1.00 55.69 95 PHE A C 1
ATOM 744 O O . PHE A 1 95 ? 35.833 17.278 -22.327 1.00 55.69 95 PHE A O 1
ATOM 751 N N . PRO A 1 96 ? 36.182 15.413 -23.547 1.00 59.69 96 PRO A N 1
ATOM 752 C CA . PRO A 1 96 ? 34.786 15.283 -23.924 1.00 59.69 96 PRO A CA 1
ATOM 753 C C . PRO A 1 96 ? 33.954 15.135 -22.653 1.00 59.69 96 PRO A C 1
ATOM 755 O O . PRO A 1 96 ? 34.168 14.217 -21.856 1.00 59.69 96 PRO A O 1
ATOM 758 N N . LEU A 1 97 ? 33.025 16.072 -22.454 1.00 63.56 97 LEU A N 1
ATOM 759 C CA . LEU A 1 97 ? 31.989 16.004 -21.431 1.00 63.56 97 LEU A CA 1
ATOM 760 C C . LEU A 1 97 ? 31.409 14.587 -21.435 1.00 63.56 97 LEU A C 1
ATOM 762 O O . LEU A 1 97 ? 30.983 14.106 -22.486 1.00 63.56 97 LEU A O 1
ATOM 766 N N . HIS A 1 98 ? 31.459 13.926 -20.274 1.00 63.97 98 HIS A N 1
ATOM 767 C CA . HIS A 1 98 ? 30.977 12.565 -20.042 1.00 63.97 98 HIS A CA 1
ATOM 768 C C . HIS A 1 98 ? 29.784 12.237 -20.950 1.00 63.97 98 HIS A C 1
ATOM 770 O O . HIS A 1 98 ? 28.772 12.946 -20.871 1.00 63.97 98 HIS A O 1
ATOM 776 N N . PRO A 1 99 ? 29.869 11.194 -21.799 1.00 61.72 99 PRO A N 1
ATOM 777 C CA . PRO A 1 99 ? 28.745 10.788 -22.621 1.00 61.72 99 PRO A CA 1
ATOM 778 C C . PRO A 1 99 ? 27.541 10.594 -21.706 1.00 61.72 99 PRO A C 1
ATOM 780 O O . PRO A 1 99 ? 27.591 9.792 -20.774 1.00 61.72 99 PRO A O 1
ATOM 783 N N . GLN A 1 100 ? 26.485 11.373 -21.930 1.00 64.12 100 GLN A N 1
ATOM 784 C CA . GLN A 1 100 ? 25.216 11.232 -21.225 1.00 64.12 100 GLN A CA 1
ATOM 785 C C . GLN A 1 100 ? 24.688 9.830 -21.536 1.00 64.12 100 GLN A C 1
ATOM 787 O O . GLN A 1 100 ? 24.064 9.604 -22.576 1.0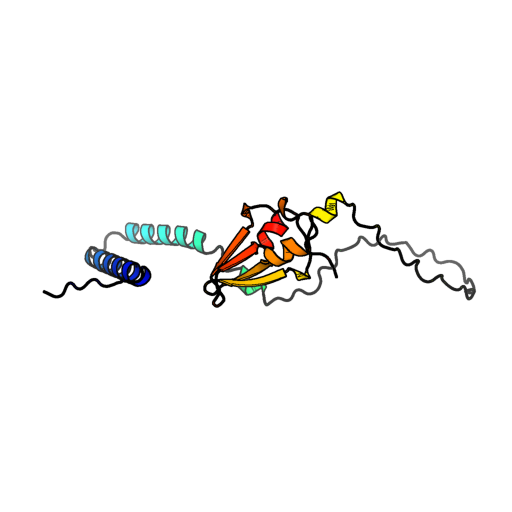0 64.12 100 GLN A O 1
ATOM 792 N N . VAL A 1 101 ? 25.000 8.861 -20.674 1.00 66.75 101 VAL A N 1
ATOM 793 C CA . VAL A 1 101 ? 24.527 7.488 -20.819 1.00 66.75 101 VAL A CA 1
ATOM 794 C C . VAL A 1 101 ? 23.021 7.535 -20.617 1.00 66.75 101 VAL A C 1
ATOM 796 O O . VAL A 1 101 ? 22.535 7.613 -19.489 1.00 66.75 101 VAL A O 1
ATOM 799 N N . LYS A 1 102 ? 22.266 7.532 -21.720 1.00 71.94 102 LYS A N 1
ATOM 800 C CA . LYS A 1 102 ? 20.811 7.403 -21.665 1.00 71.94 102 LYS A CA 1
ATOM 801 C C . LYS A 1 102 ? 20.505 6.061 -20.993 1.00 71.94 102 LYS A C 1
ATOM 803 O O . LYS A 1 102 ? 20.969 5.031 -21.492 1.00 71.94 102 LYS A O 1
ATOM 808 N N . PRO A 1 103 ? 19.769 6.043 -19.868 1.00 67.81 103 PRO A N 1
ATOM 809 C CA . PRO A 1 103 ? 19.411 4.797 -19.212 1.00 67.81 103 PRO A CA 1
ATOM 810 C C . PRO A 1 103 ? 18.699 3.881 -20.205 1.00 67.81 103 PRO A C 1
ATOM 812 O O . PRO A 1 103 ? 17.777 4.314 -20.899 1.00 67.81 103 PRO A O 1
ATOM 815 N N . ARG A 1 104 ? 19.130 2.616 -20.282 1.00 78.50 104 ARG A N 1
ATOM 816 C CA . ARG A 1 104 ? 18.429 1.598 -21.070 1.00 78.50 104 ARG A CA 1
ATOM 817 C C . ARG A 1 104 ? 16.965 1.556 -20.599 1.00 78.50 104 ARG A C 1
ATOM 819 O O . ARG A 1 104 ? 16.753 1.454 -19.386 1.00 78.50 104 ARG A O 1
ATOM 826 N N . PRO A 1 105 ? 15.976 1.638 -21.507 1.00 73.50 105 PRO A N 1
ATOM 827 C CA . PRO A 1 105 ? 14.573 1.557 -21.126 1.00 73.50 105 PRO A CA 1
ATOM 828 C C . PRO A 1 105 ? 14.311 0.254 -20.370 1.00 73.50 105 PRO A C 1
ATOM 830 O O . PRO A 1 105 ? 14.886 -0.794 -20.679 1.00 73.50 105 PRO A O 1
ATOM 833 N N . LEU A 1 106 ? 13.484 0.345 -19.330 1.00 76.62 106 LEU A N 1
ATOM 834 C CA . LEU A 1 106 ? 13.165 -0.800 -18.492 1.00 76.62 106 LEU A CA 1
ATOM 835 C C . LEU A 1 106 ? 12.414 -1.845 -19.341 1.00 76.62 106 LEU A C 1
ATOM 837 O O . LEU A 1 106 ? 11.425 -1.469 -19.974 1.00 76.62 106 LEU A O 1
ATOM 841 N N . PRO A 1 107 ? 12.840 -3.125 -19.338 1.00 80.00 107 PRO A N 1
ATOM 842 C CA . PRO A 1 107 ? 12.143 -4.190 -20.055 1.00 80.00 107 PRO A CA 1
ATOM 843 C C . PRO A 1 107 ? 10.641 -4.204 -19.751 1.00 80.00 107 PRO A C 1
ATOM 845 O O . PRO A 1 107 ? 10.245 -4.015 -18.596 1.00 80.00 107 PRO A O 1
ATOM 848 N N . ASP A 1 108 ? 9.815 -4.461 -20.766 1.00 76.75 108 ASP A N 1
ATOM 849 C CA . ASP A 1 108 ? 8.348 -4.405 -20.662 1.00 76.75 108 ASP A CA 1
ATOM 850 C C . ASP A 1 108 ? 7.797 -5.332 -19.564 1.0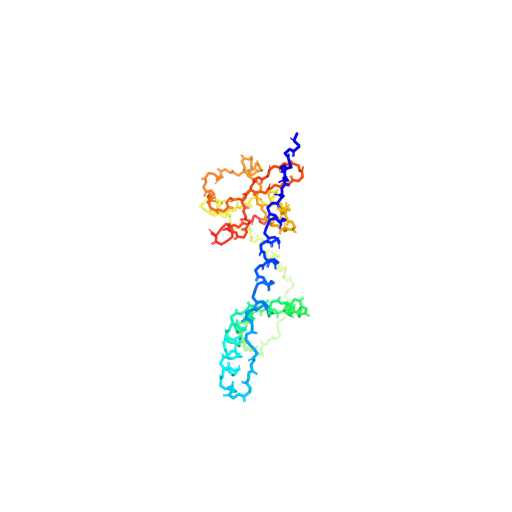0 76.75 108 ASP A C 1
ATOM 852 O O . ASP A 1 108 ? 6.889 -4.961 -18.815 1.00 76.75 108 ASP A O 1
ATOM 856 N N . ASP A 1 109 ? 8.428 -6.493 -19.361 1.00 79.69 109 ASP A N 1
ATOM 857 C CA . ASP A 1 109 ? 8.075 -7.444 -18.298 1.00 79.69 109 ASP A CA 1
ATOM 858 C C . ASP A 1 109 ? 8.193 -6.869 -16.885 1.00 79.69 109 ASP A C 1
ATOM 860 O O . ASP A 1 109 ? 7.517 -7.337 -15.966 1.00 79.69 109 ASP A O 1
ATOM 864 N N . LEU A 1 110 ? 9.034 -5.852 -16.691 1.00 83.44 110 LEU A N 1
ATOM 865 C CA . LEU A 1 110 ? 9.209 -5.179 -15.408 1.00 83.44 110 LEU A CA 1
ATOM 866 C C . LEU A 1 110 ? 8.270 -3.980 -15.255 1.00 83.44 110 LEU A C 1
ATOM 868 O O . LEU A 1 110 ? 7.932 -3.629 -14.124 1.00 83.44 110 LEU A O 1
ATOM 872 N N . GLN A 1 111 ? 7.772 -3.397 -16.351 1.00 84.19 111 GLN A N 1
ATOM 873 C CA . GLN A 1 111 ? 6.834 -2.268 -16.298 1.00 84.19 111 GLN A CA 1
ATOM 874 C C . GLN A 1 111 ? 5.519 -2.643 -15.599 1.00 84.19 111 GLN A C 1
ATOM 876 O O . GLN A 1 111 ? 4.952 -1.830 -14.871 1.00 84.19 111 GLN A O 1
ATOM 881 N N . ARG A 1 112 ? 5.084 -3.910 -15.685 1.00 88.50 112 ARG A N 1
ATOM 882 C CA . ARG A 1 112 ? 3.914 -4.421 -14.935 1.00 88.50 112 ARG A CA 1
ATOM 883 C C . ARG A 1 112 ? 4.067 -4.361 -13.408 1.00 88.50 112 ARG A C 1
ATOM 885 O O . ARG A 1 112 ? 3.071 -4.512 -12.703 1.00 88.50 112 ARG A O 1
ATOM 892 N N . TYR A 1 113 ? 5.293 -4.223 -12.901 1.00 91.69 113 TYR A N 1
ATOM 893 C CA . TYR A 1 113 ? 5.596 -4.084 -11.475 1.00 91.69 113 TYR A CA 1
ATOM 894 C C . TYR A 1 113 ? 5.865 -2.625 -11.083 1.00 91.69 113 TYR A C 1
ATOM 896 O O . TYR A 1 113 ? 6.011 -2.334 -9.896 1.00 91.69 113 TYR A O 1
ATOM 904 N N . VAL A 1 114 ? 5.899 -1.697 -12.046 1.00 93.12 114 VAL A N 1
ATOM 905 C CA . VAL A 1 114 ? 6.136 -0.272 -11.804 1.00 93.12 114 VAL A CA 1
ATOM 906 C C . VAL A 1 114 ? 4.808 0.463 -11.657 1.00 93.12 114 VAL A C 1
ATOM 908 O O . VAL A 1 114 ? 4.051 0.641 -12.604 1.00 93.12 114 VAL A O 1
ATOM 911 N N . LEU A 1 115 ? 4.519 0.902 -10.439 1.00 93.62 115 LEU A N 1
ATOM 912 C CA . LEU A 1 115 ? 3.286 1.573 -10.065 1.00 93.62 115 LEU A CA 1
ATOM 913 C C . LEU A 1 115 ? 3.389 3.088 -10.303 1.00 93.62 115 LEU A C 1
ATOM 915 O O . LEU A 1 115 ? 4.355 3.711 -9.848 1.00 93.62 115 LEU A O 1
ATOM 919 N N . PRO A 1 116 ? 2.375 3.713 -10.925 1.00 93.25 116 PRO A N 1
ATOM 920 C CA . PRO A 1 116 ? 2.341 5.156 -11.125 1.00 93.25 116 PRO A CA 1
ATOM 921 C C . PRO A 1 116 ? 2.285 5.910 -9.792 1.00 93.25 116 PRO A C 1
ATOM 923 O O . PRO A 1 116 ? 1.314 5.813 -9.029 1.00 93.25 116 PRO A O 1
ATOM 926 N N . ARG A 1 117 ? 3.321 6.710 -9.511 1.00 93.44 117 ARG A N 1
ATOM 927 C CA . ARG A 1 117 ? 3.452 7.453 -8.248 1.00 93.44 117 ARG A CA 1
ATOM 928 C C . ARG A 1 117 ? 2.323 8.462 -8.020 1.00 93.44 117 ARG A C 1
ATOM 930 O O . ARG A 1 117 ? 1.960 8.710 -6.873 1.00 93.44 117 ARG A O 1
ATOM 937 N N . GLN A 1 118 ? 1.693 8.974 -9.078 1.00 94.44 118 GLN A N 1
ATOM 938 C CA . GLN A 1 118 ? 0.532 9.869 -8.993 1.00 94.44 118 GLN A CA 1
ATOM 939 C C . GLN A 1 118 ? -0.705 9.219 -8.349 1.00 94.44 118 GLN A C 1
ATOM 941 O O . GLN A 1 118 ? -1.581 9.919 -7.827 1.00 94.44 118 GLN A O 1
ATOM 946 N N . CYS A 1 119 ? -0.779 7.885 -8.352 1.00 94.31 119 CYS A N 1
ATOM 947 C CA . CYS A 1 119 ? -1.858 7.142 -7.711 1.00 94.31 119 CYS A CA 1
ATOM 948 C C . CYS A 1 119 ? -1.602 6.850 -6.229 1.00 94.31 119 CYS A C 1
ATOM 950 O O . CYS A 1 119 ? -2.505 6.360 -5.544 1.00 94.31 119 CYS A O 1
ATOM 952 N N . LEU A 1 120 ? -0.414 7.179 -5.719 1.00 94.62 120 LEU A N 1
ATOM 953 C CA . LEU A 1 120 ? -0.066 7.038 -4.315 1.00 94.62 120 LEU A CA 1
ATOM 954 C C . LEU A 1 120 ? -0.728 8.134 -3.479 1.00 94.62 120 LEU A C 1
ATOM 956 O O . LEU A 1 120 ? -0.588 9.327 -3.752 1.00 94.62 120 LEU A O 1
ATOM 960 N N . ARG A 1 121 ? -1.454 7.735 -2.437 1.00 92.19 121 ARG A N 1
ATOM 961 C CA . ARG A 1 121 ? -2.147 8.634 -1.512 1.00 92.19 121 ARG A CA 1
ATOM 962 C C . ARG A 1 121 ? -2.039 8.109 -0.085 1.00 92.19 121 ARG A C 1
ATOM 964 O O . ARG A 1 121 ? -1.836 6.921 0.152 1.00 92.19 121 ARG A O 1
ATOM 971 N N . GLN A 1 122 ? -2.206 9.003 0.881 1.00 90.19 122 GLN A N 1
ATOM 972 C CA . GLN A 1 122 ? -2.297 8.627 2.286 1.00 90.19 122 GLN A CA 1
ATOM 973 C C . GLN A 1 122 ? -3.765 8.405 2.659 1.00 90.19 122 GLN A C 1
ATOM 975 O O . GLN A 1 122 ? -4.597 9.298 2.502 1.00 90.19 122 GLN A O 1
ATOM 980 N N . LEU A 1 123 ? -4.078 7.212 3.153 1.00 84.62 123 LEU A N 1
ATOM 981 C CA . LEU A 1 123 ? -5.405 6.832 3.611 1.00 84.62 123 LEU A CA 1
ATOM 982 C C . LEU A 1 123 ? -5.442 6.887 5.136 1.00 84.62 123 LEU A C 1
ATOM 984 O O . LEU A 1 123 ? -4.641 6.235 5.806 1.00 84.62 123 LEU A O 1
ATOM 988 N N . LYS A 1 124 ? -6.368 7.681 5.677 1.00 81.00 124 LYS A N 1
ATOM 989 C CA . LYS A 1 124 ? -6.665 7.717 7.111 1.00 81.00 124 LYS A CA 1
ATOM 990 C C . LYS A 1 124 ? -7.778 6.716 7.403 1.00 81.00 124 LYS A C 1
ATOM 992 O O . LYS A 1 124 ? -8.858 6.834 6.831 1.00 81.00 124 LYS A O 1
ATOM 997 N N . SER A 1 125 ? -7.515 5.758 8.285 1.00 74.19 125 SER A N 1
ATOM 998 C CA . SER A 1 125 ? -8.502 4.787 8.756 1.00 74.19 125 SER A CA 1
ATOM 999 C C . SER A 1 125 ? -8.396 4.656 10.266 1.00 74.19 125 SER A C 1
ATOM 1001 O O . SER A 1 125 ? -7.396 4.159 10.769 1.00 74.19 125 SER A O 1
ATOM 1003 N N . HIS A 1 126 ? -9.434 5.087 10.986 1.00 70.25 126 HIS A N 1
ATOM 1004 C CA . HIS A 1 126 ? -9.581 4.833 12.424 1.00 70.25 126 HIS A CA 1
ATOM 1005 C C . HIS A 1 126 ? -8.392 5.301 13.304 1.00 70.25 126 HIS A C 1
ATOM 1007 O O . HIS A 1 126 ? -8.087 4.685 14.320 1.00 70.25 126 HIS A O 1
ATOM 1013 N N . GLY A 1 127 ? -7.730 6.394 12.903 1.00 73.12 127 GLY A N 1
ATOM 1014 C CA . GLY A 1 127 ? -6.555 6.967 13.579 1.00 73.12 127 GLY A CA 1
ATOM 1015 C C . GLY A 1 127 ? -5.224 6.673 12.880 1.00 73.12 127 GLY A C 1
ATOM 1016 O O . GLY A 1 127 ? -4.311 7.494 12.947 1.00 73.12 127 GLY A O 1
ATOM 1017 N N . ASP A 1 128 ? -5.145 5.589 12.106 1.00 80.81 128 ASP A N 1
ATOM 1018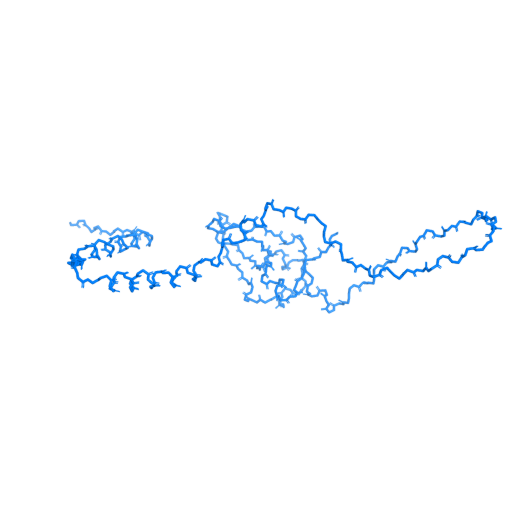 C CA . ASP A 1 128 ? -3.923 5.193 11.410 1.00 80.81 128 ASP A CA 1
ATOM 1019 C C . ASP A 1 128 ? -3.824 5.810 10.014 1.00 80.81 128 ASP A C 1
ATOM 1021 O O . ASP A 1 128 ? -4.794 5.865 9.249 1.00 80.81 128 ASP A O 1
ATOM 1025 N N . ARG A 1 129 ? -2.614 6.250 9.656 1.00 84.44 129 ARG A N 1
ATOM 1026 C CA . ARG A 1 129 ? -2.262 6.712 8.309 1.00 84.44 129 ARG A CA 1
ATOM 1027 C C . ARG A 1 129 ? -1.495 5.606 7.599 1.00 84.44 129 ARG A C 1
ATOM 1029 O O . ARG A 1 129 ? -0.381 5.286 7.997 1.00 84.44 129 ARG A O 1
ATOM 1036 N N . LYS A 1 130 ? -2.062 5.063 6.524 1.00 87.62 130 LYS A N 1
ATOM 1037 C CA . LYS A 1 130 ? -1.392 4.073 5.670 1.00 87.62 130 LYS A CA 1
ATOM 1038 C C . LYS A 1 130 ? -1.204 4.632 4.271 1.00 87.62 130 LYS A C 1
ATOM 1040 O O . LYS A 1 130 ? -2.060 5.360 3.767 1.00 87.62 130 LYS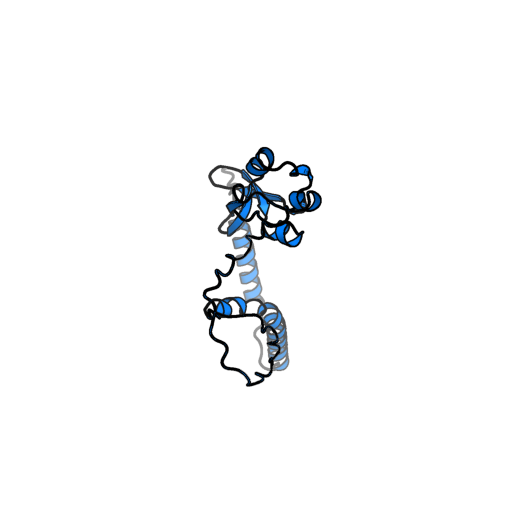 A O 1
ATOM 1045 N N . LEU A 1 131 ? -0.076 4.315 3.650 1.00 92.62 131 LEU A N 1
ATOM 1046 C CA . LEU A 1 131 ? 0.188 4.705 2.273 1.00 92.62 131 LEU A CA 1
ATOM 1047 C C . LEU A 1 131 ? -0.422 3.662 1.340 1.00 92.62 131 LEU A C 1
ATOM 1049 O O . LEU A 1 131 ? -0.175 2.463 1.479 1.00 92.62 131 LEU A O 1
ATOM 1053 N N . VAL A 1 132 ? -1.264 4.118 0.423 1.00 94.38 132 VAL A N 1
ATOM 1054 C CA . VAL A 1 132 ? -2.011 3.242 -0.474 1.00 94.38 132 VAL A CA 1
ATOM 1055 C C . VAL A 1 13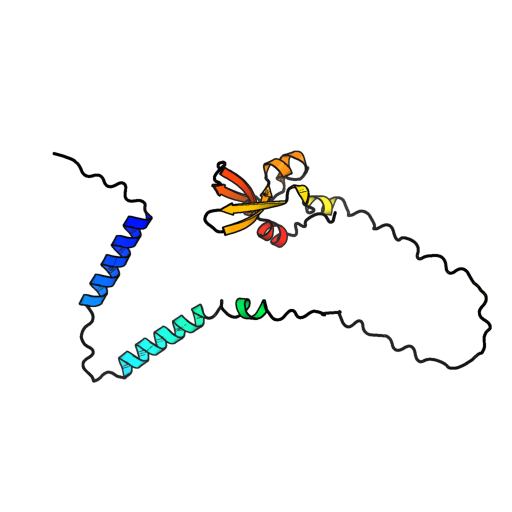2 ? -1.949 3.762 -1.893 1.00 94.38 132 VAL A C 1
ATOM 1057 O O . VAL A 1 132 ? -1.903 4.966 -2.139 1.00 94.38 132 VAL A O 1
ATOM 1060 N N . VAL A 1 133 ? -2.023 2.842 -2.838 1.00 95.12 133 VAL A N 1
ATOM 1061 C CA . VAL A 1 133 ? -2.228 3.163 -4.242 1.00 95.12 133 VAL A CA 1
ATOM 1062 C C . VAL A 1 133 ? -3.723 3.064 -4.529 1.00 95.12 133 VAL A C 1
ATOM 1064 O O . VAL A 1 133 ? -4.344 2.019 -4.326 1.00 95.12 133 VAL A O 1
ATOM 1067 N N . GLY A 1 134 ? -4.334 4.180 -4.922 1.00 94.38 134 GLY A N 1
ATOM 1068 C CA . GLY A 1 134 ? -5.785 4.286 -5.062 1.00 94.38 134 GLY A CA 1
ATOM 1069 C C . GLY A 1 134 ? -6.316 3.455 -6.228 1.00 94.38 134 GLY A C 1
ATOM 1070 O O . GLY A 1 134 ? -5.882 3.629 -7.364 1.00 94.38 134 GLY A O 1
ATOM 1071 N N . GLU A 1 135 ? -7.315 2.608 -5.974 1.00 93.31 135 GLU A N 1
ATOM 1072 C CA . GLU A 1 135 ? -7.808 1.656 -6.976 1.00 93.31 135 GLU A CA 1
ATOM 1073 C C . GLU A 1 135 ? -8.386 2.352 -8.217 1.00 93.31 135 GLU A C 1
ATOM 1075 O O . GLU A 1 135 ? -8.056 1.998 -9.343 1.00 93.31 135 GLU A O 1
ATOM 1080 N N . ARG A 1 136 ? -9.196 3.397 -8.021 1.00 93.31 136 ARG A N 1
ATOM 1081 C CA . ARG A 1 136 ? -9.800 4.152 -9.130 1.00 93.31 136 ARG A CA 1
ATOM 1082 C C . ARG A 1 136 ? -8.764 4.887 -9.982 1.00 93.31 136 ARG A C 1
ATOM 1084 O O . ARG A 1 136 ? -8.945 5.016 -11.184 1.00 93.31 136 ARG A O 1
ATOM 1091 N N . CYS A 1 137 ? -7.701 5.397 -9.359 1.00 94.38 137 CYS A N 1
ATOM 1092 C CA . CYS A 1 137 ? -6.615 6.044 -10.095 1.00 94.38 137 CYS A CA 1
ATOM 1093 C C . CYS A 1 137 ? -5.873 5.016 -10.948 1.00 94.38 137 CYS A C 1
ATOM 1095 O O . CYS A 1 137 ? -5.649 5.250 -12.132 1.00 94.38 137 CYS A O 1
ATOM 1097 N N . MET A 1 138 ? -5.583 3.857 -10.355 1.00 93.31 138 MET A N 1
ATOM 1098 C CA . MET A 1 138 ? -4.924 2.749 -11.032 1.00 93.31 138 MET A CA 1
ATOM 1099 C C . MET A 1 138 ? -5.734 2.253 -12.227 1.00 93.31 138 MET A C 1
ATOM 1101 O O . MET A 1 138 ? -5.179 2.121 -13.305 1.00 93.31 138 MET A O 1
ATOM 1105 N N . GLN A 1 139 ? -7.052 2.081 -12.087 1.00 93.88 139 GLN A N 1
ATOM 1106 C CA . GLN A 1 139 ? -7.937 1.680 -13.194 1.00 93.88 139 GLN A CA 1
ATOM 1107 C C . GLN A 1 139 ? -7.877 2.614 -14.412 1.00 93.88 139 GLN A C 1
ATOM 1109 O O . GLN A 1 139 ? -8.233 2.194 -15.504 1.00 93.88 139 GLN A O 1
ATOM 1114 N N . ARG A 1 140 ? -7.462 3.871 -14.225 1.00 94.69 140 ARG A N 1
ATOM 1115 C CA . ARG A 1 140 ? -7.381 4.876 -15.291 1.00 94.69 140 ARG A CA 1
ATOM 1116 C C . ARG A 1 140 ? -5.974 5.074 -15.853 1.00 94.69 140 ARG A C 1
ATOM 1118 O O . ARG A 1 140 ? -5.855 5.596 -16.947 1.00 94.69 140 ARG A O 1
ATOM 1125 N N . ASN A 1 141 ? -4.932 4.746 -15.088 1.00 93.94 141 ASN A N 1
ATOM 1126 C CA . ASN A 1 141 ? -3.547 5.134 -15.394 1.00 93.94 141 ASN A CA 1
ATOM 1127 C C . ASN A 1 141 ? -2.572 3.948 -15.404 1.00 93.94 141 ASN A C 1
ATOM 1129 O O . ASN A 1 141 ? -1.364 4.155 -15.465 1.00 93.94 141 ASN A O 1
ATOM 1133 N N . PHE A 1 142 ? -3.063 2.720 -15.243 1.00 91.88 142 PHE A N 1
ATOM 1134 C CA . PHE A 1 142 ? -2.224 1.534 -15.177 1.00 91.88 142 PHE A CA 1
ATOM 1135 C C . PHE A 1 142 ? -2.879 0.372 -15.919 1.00 91.88 142 PHE A C 1
ATOM 1137 O O . PHE A 1 142 ? -3.960 -0.082 -15.552 1.00 91.88 142 PHE A O 1
ATOM 1144 N N . ASP A 1 143 ? -2.200 -0.169 -16.925 1.00 90.94 143 ASP A N 1
ATOM 1145 C CA . ASP A 1 143 ? -2.781 -1.218 -17.777 1.00 90.94 143 ASP A CA 1
ATOM 1146 C C . ASP A 1 143 ? -2.865 -2.575 -17.061 1.00 90.94 143 ASP A C 1
ATOM 1148 O O . ASP A 1 143 ? -3.711 -3.428 -17.342 1.00 90.94 143 ASP A O 1
ATOM 1152 N N . HIS A 1 144 ? -2.014 -2.771 -16.053 1.00 92.25 144 HIS A N 1
ATOM 1153 C CA . HIS A 1 144 ? -1.799 -4.060 -15.404 1.00 92.25 144 HIS A CA 1
ATOM 1154 C C . HIS A 1 144 ? -2.572 -4.214 -14.086 1.00 92.25 144 HIS A C 1
ATOM 1156 O O . HIS A 1 144 ? -2.243 -5.071 -13.265 1.00 92.25 144 HIS A O 1
ATOM 1162 N N . VAL A 1 145 ? -3.642 -3.437 -13.872 1.00 90.94 145 VAL A N 1
ATOM 1163 C CA . VAL A 1 145 ? -4.427 -3.459 -12.618 1.00 90.94 145 VAL A CA 1
ATOM 1164 C C . VAL A 1 145 ? -4.960 -4.842 -12.273 1.00 90.94 145 VAL A C 1
ATOM 1166 O O . VAL A 1 145 ? -4.961 -5.232 -11.110 1.00 90.94 145 VAL A O 1
ATOM 1169 N N . ARG A 1 146 ? -5.382 -5.618 -13.275 1.00 90.25 146 ARG A N 1
ATOM 1170 C CA . ARG A 1 146 ? -5.926 -6.971 -13.072 1.00 90.25 146 ARG A CA 1
ATOM 1171 C C . ARG A 1 146 ? -4.901 -7.967 -12.520 1.00 90.25 146 ARG A C 1
ATOM 1173 O O . ARG A 1 146 ? -5.298 -8.998 -11.991 1.00 90.25 146 ARG A O 1
ATOM 1180 N N . ARG A 1 147 ? -3.604 -7.658 -12.632 1.00 89.75 147 ARG A N 1
ATOM 1181 C CA . ARG A 1 147 ? -2.495 -8.479 -12.122 1.00 89.75 147 ARG A CA 1
ATOM 1182 C C . ARG A 1 147 ? -2.105 -8.110 -10.686 1.00 89.75 147 ARG A C 1
ATOM 1184 O O . ARG A 1 147 ? -1.300 -8.821 -10.088 1.00 89.75 147 ARG A O 1
ATOM 1191 N N . LEU A 1 148 ? -2.676 -7.034 -10.129 1.00 92.38 148 LEU A N 1
ATOM 1192 C CA . LEU A 1 148 ? -2.415 -6.638 -8.749 1.00 92.38 148 LEU A CA 1
ATOM 1193 C C . LEU A 1 148 ? -2.913 -7.722 -7.776 1.00 92.38 148 LEU A C 1
ATOM 1195 O O . LEU A 1 148 ? -4.041 -8.208 -7.912 1.00 92.38 148 LEU A O 1
ATOM 1199 N N . PRO A 1 149 ? -2.113 -8.077 -6.757 1.00 94.00 149 PRO A N 1
ATOM 1200 C CA . PRO A 1 149 ? -2.497 -9.069 -5.765 1.00 94.00 149 PRO A CA 1
ATOM 1201 C C . PRO A 1 149 ? -3.728 -8.607 -4.980 1.00 94.00 149 PRO A C 1
ATOM 1203 O O . PRO A 1 149 ? -3.697 -7.594 -4.273 1.00 94.00 149 PRO A O 1
ATOM 1206 N N . ARG A 1 150 ? -4.824 -9.371 -5.067 1.00 93.31 150 ARG A N 1
ATOM 1207 C CA . ARG A 1 150 ? -6.084 -9.052 -4.366 1.00 93.31 150 ARG A CA 1
ATOM 1208 C C . ARG A 1 150 ? -5.917 -9.013 -2.850 1.00 93.31 150 ARG A C 1
ATOM 1210 O O . ARG A 1 150 ? -6.603 -8.250 -2.183 1.00 93.31 150 ARG A O 1
ATOM 1217 N N . ASN A 1 151 ? -4.983 -9.788 -2.314 1.00 95.38 151 ASN A N 1
ATOM 1218 C CA . ASN A 1 151 ? -4.678 -9.826 -0.890 1.00 95.38 151 ASN A CA 1
ATOM 1219 C C . ASN A 1 151 ? -3.938 -8.577 -0.374 1.00 95.38 151 ASN A C 1
ATOM 1221 O O . ASN A 1 151 ? -3.867 -8.382 0.833 1.00 95.38 151 ASN A O 1
ATOM 1225 N N . CYS A 1 152 ? -3.422 -7.714 -1.258 1.00 94.50 152 CYS A N 1
ATOM 1226 C CA . CYS A 1 152 ? -2.918 -6.392 -0.877 1.00 94.50 152 CYS A CA 1
ATOM 1227 C C . CYS A 1 152 ? -3.994 -5.303 -0.903 1.00 94.50 152 CYS A C 1
ATOM 1229 O O . CYS A 1 152 ? -3.702 -4.147 -0.578 1.00 94.50 152 CYS A O 1
ATOM 1231 N N . ARG A 1 153 ? -5.224 -5.639 -1.309 1.00 93.75 153 ARG A N 1
ATOM 1232 C CA . ARG A 1 153 ? -6.332 -4.692 -1.358 1.00 93.75 153 ARG A CA 1
ATOM 1233 C C . ARG A 1 153 ? -6.776 -4.345 0.057 1.00 93.75 153 ARG A C 1
ATOM 1235 O O . ARG A 1 153 ? -6.944 -5.212 0.906 1.00 93.75 153 ARG A O 1
ATOM 1242 N N . VAL A 1 154 ? -6.991 -3.061 0.286 1.00 91.38 154 VAL A N 1
ATOM 1243 C CA . VAL A 1 154 ? -7.472 -2.510 1.548 1.00 91.38 154 VAL A CA 1
ATOM 1244 C C . VAL A 1 154 ? -8.676 -1.621 1.282 1.00 91.38 154 VAL A C 1
ATOM 1246 O O . VAL A 1 154 ? -8.746 -0.913 0.272 1.00 91.38 154 VAL A O 1
ATOM 1249 N N . GLU A 1 155 ? -9.622 -1.648 2.210 1.00 89.44 155 GLU A N 1
ATOM 1250 C CA . GLU A 1 155 ? -10.764 -0.745 2.232 1.00 89.44 155 GLU A CA 1
ATOM 1251 C C . GLU A 1 155 ? -10.739 0.030 3.548 1.00 89.44 155 GLU A C 1
ATOM 1253 O O . GLU A 1 155 ? -10.675 -0.563 4.623 1.00 89.44 155 GLU A O 1
ATOM 1258 N N . ALA A 1 156 ? -10.767 1.359 3.467 1.00 84.75 156 ALA A N 1
ATOM 1259 C CA . ALA A 1 156 ? -10.911 2.212 4.637 1.00 84.75 156 ALA A CA 1
ATOM 1260 C C . ALA A 1 156 ? -12.209 2.997 4.563 1.00 84.75 156 ALA A C 1
ATOM 1262 O O . ALA A 1 156 ? -12.559 3.570 3.526 1.00 84.75 156 ALA A O 1
ATOM 1263 N N . ARG A 1 157 ? -12.881 3.092 5.706 1.00 84.31 157 ARG A N 1
ATOM 1264 C CA . ARG A 1 157 ? -13.973 4.039 5.895 1.00 84.31 157 ARG A CA 1
ATOM 1265 C C . ARG A 1 157 ? -13.364 5.403 6.180 1.00 84.31 157 ARG A C 1
ATOM 1267 O O . ARG A 1 157 ? -12.700 5.587 7.195 1.00 84.31 157 ARG A O 1
ATOM 1274 N N . THR A 1 158 ? -13.572 6.331 5.258 1.00 79.25 158 THR A N 1
ATOM 1275 C CA . THR A 1 158 ? -13.200 7.737 5.426 1.00 79.25 158 THR A CA 1
ATOM 1276 C C . THR A 1 158 ? -14.455 8.560 5.703 1.00 79.25 158 THR A C 1
ATOM 1278 O O . THR A 1 158 ? -15.564 8.101 5.436 1.00 79.25 158 THR A O 1
ATOM 1281 N N . GLU A 1 159 ? -14.294 9.794 6.175 1.00 79.62 159 GLU A N 1
ATOM 1282 C CA . GLU A 1 159 ? -15.404 10.750 6.339 1.00 79.62 159 GLU A CA 1
ATOM 1283 C C . GLU A 1 159 ? -16.181 10.971 5.029 1.00 79.62 159 GLU A C 1
ATOM 1285 O O . GLU A 1 159 ? -17.385 11.188 5.036 1.00 79.62 159 GLU A O 1
ATOM 1290 N N . ARG A 1 160 ? -15.503 10.833 3.881 1.00 82.12 160 ARG A N 1
ATOM 1291 C CA . ARG A 1 160 ? -16.082 10.953 2.533 1.00 82.12 160 ARG A CA 1
ATOM 1292 C C . ARG A 1 160 ? -16.552 9.608 1.957 1.00 82.12 160 ARG A C 1
ATOM 1294 O O . ARG A 1 160 ? -16.573 9.446 0.735 1.00 82.12 160 ARG A O 1
ATOM 1301 N N . GLY A 1 161 ? -16.837 8.624 2.811 1.00 85.38 161 GLY A N 1
ATOM 1302 C CA . GLY A 1 161 ? -17.278 7.281 2.428 1.00 85.38 161 GLY A CA 1
ATOM 1303 C C . GLY A 1 161 ? -16.151 6.245 2.289 1.00 85.38 161 GLY A C 1
ATOM 1304 O O . GLY A 1 161 ? -14.984 6.525 2.597 1.00 85.38 161 GLY A O 1
ATOM 1305 N N . PRO A 1 162 ? -16.478 5.014 1.857 1.00 86.12 162 PRO A N 1
ATOM 1306 C CA . PRO A 1 162 ? -15.503 3.944 1.702 1.00 86.12 162 PRO A CA 1
ATOM 1307 C C . PRO A 1 162 ? -14.528 4.256 0.565 1.00 86.12 162 PRO A C 1
ATOM 1309 O O . PRO A 1 162 ? -14.902 4.704 -0.522 1.00 86.12 162 PRO A O 1
ATOM 1312 N N . ARG A 1 163 ? -13.245 4.009 0.812 1.00 88.44 163 ARG A N 1
ATOM 1313 C CA . ARG A 1 163 ? -12.177 4.163 -0.173 1.00 88.44 163 ARG A CA 1
ATOM 1314 C C . ARG A 1 163 ? -11.397 2.867 -0.274 1.00 88.44 163 ARG A C 1
ATOM 1316 O O . ARG A 1 163 ? -10.960 2.320 0.735 1.00 88.44 163 ARG A O 1
ATOM 1323 N N . ARG A 1 164 ? -11.210 2.412 -1.512 1.00 92.06 164 ARG A N 1
ATOM 1324 C CA . ARG A 1 164 ? -10.461 1.201 -1.845 1.00 92.06 164 ARG A CA 1
ATOM 1325 C C . ARG A 1 164 ? -9.124 1.541 -2.482 1.00 92.06 164 ARG A C 1
ATOM 1327 O O . ARG A 1 164 ? -8.999 2.505 -3.246 1.00 92.06 164 ARG A O 1
ATOM 1334 N N . GLY A 1 165 ? -8.135 0.724 -2.181 1.00 93.31 165 GLY A N 1
ATOM 1335 C CA . GLY A 1 165 ? -6.804 0.819 -2.753 1.00 93.31 165 GLY A CA 1
ATOM 1336 C C . GLY A 1 165 ? -5.997 -0.423 -2.441 1.00 93.31 165 GLY A C 1
ATOM 1337 O O . GLY A 1 165 ? -6.523 -1.406 -1.927 1.00 93.31 165 GLY A O 1
ATOM 1338 N N . TYR A 1 166 ? -4.712 -0.357 -2.738 1.00 95.25 166 TYR A N 1
ATOM 1339 C CA . TYR A 1 166 ? -3.752 -1.400 -2.417 1.00 95.25 166 TYR A CA 1
ATOM 1340 C C . TYR A 1 166 ? -2.708 -0.829 -1.465 1.00 95.25 166 TYR A C 1
ATOM 1342 O O . TYR A 1 166 ? -2.223 0.279 -1.688 1.00 95.25 166 TYR A O 1
ATOM 1350 N N . SER A 1 167 ? -2.385 -1.550 -0.394 1.00 94.50 167 SER A N 1
ATOM 1351 C CA . SER A 1 167 ? -1.331 -1.134 0.536 1.00 94.50 167 SER A CA 1
ATOM 1352 C C . SER A 1 167 ? 0.012 -1.088 -0.191 1.00 94.50 167 SER A C 1
ATOM 1354 O O . SER A 1 167 ? 0.390 -2.084 -0.810 1.00 94.50 167 SER A O 1
ATOM 1356 N N . LEU A 1 168 ? 0.729 0.041 -0.110 1.00 94.88 168 LEU A N 1
ATOM 1357 C CA . LEU A 1 168 ? 2.046 0.145 -0.743 1.00 94.88 168 LEU A CA 1
ATOM 1358 C C . LEU A 1 168 ? 3.022 -0.865 -0.129 1.00 94.88 168 LEU A C 1
ATOM 1360 O O . LEU A 1 168 ? 3.660 -1.605 -0.861 1.00 94.88 168 LEU A O 1
ATOM 1364 N N . GLU A 1 169 ? 3.058 -0.962 1.198 1.00 94.19 169 GLU A N 1
ATOM 1365 C CA . GLU A 1 169 ? 3.945 -1.881 1.922 1.00 94.19 169 GLU A CA 1
ATOM 1366 C C . GLU A 1 169 ? 3.752 -3.342 1.472 1.00 94.19 169 GLU A C 1
ATOM 1368 O O . GLU A 1 169 ? 4.701 -4.069 1.192 1.00 94.19 169 GLU A O 1
ATOM 1373 N N . CYS A 1 170 ? 2.497 -3.772 1.319 1.00 95.62 170 CYS A N 1
ATOM 1374 C CA . CYS A 1 170 ? 2.173 -5.123 0.854 1.00 95.62 170 CYS A CA 1
ATOM 1375 C C . CYS A 1 170 ? 2.614 -5.380 -0.595 1.00 95.62 170 CYS A C 1
ATOM 1377 O O . CYS A 1 170 ? 2.976 -6.510 -0.941 1.00 95.62 170 CYS A O 1
ATOM 1379 N N . LEU A 1 171 ? 2.526 -4.348 -1.439 1.00 95.75 171 LEU A N 1
ATOM 1380 C CA . LEU A 1 171 ? 2.923 -4.388 -2.842 1.00 95.75 171 LEU A CA 1
ATOM 1381 C C . LEU A 1 171 ? 4.450 -4.419 -2.985 1.00 95.75 171 LEU A C 1
ATOM 1383 O O . LEU A 1 171 ? 4.962 -5.223 -3.762 1.00 95.75 171 LEU A O 1
ATOM 1387 N N . GLU A 1 172 ? 5.172 -3.623 -2.197 1.00 95.00 172 GLU A N 1
ATOM 1388 C CA . GLU A 1 172 ? 6.641 -3.607 -2.163 1.00 95.00 172 GLU A CA 1
ATOM 1389 C C . GLU A 1 172 ? 7.210 -4.964 -1.743 1.00 95.00 172 GLU A C 1
ATOM 1391 O O . GLU A 1 172 ? 8.097 -5.495 -2.411 1.00 95.00 172 GLU A O 1
ATOM 1396 N N . ASN A 1 173 ? 6.599 -5.607 -0.743 1.00 96.12 173 ASN A N 1
ATOM 1397 C CA . ASN A 1 173 ? 6.942 -6.976 -0.338 1.00 96.12 173 ASN A CA 1
ATOM 1398 C C . ASN A 1 173 ? 6.704 -8.026 -1.441 1.00 96.12 173 ASN A C 1
ATOM 1400 O O . ASN A 1 173 ? 7.171 -9.156 -1.332 1.00 96.12 173 ASN A O 1
ATOM 1404 N N . ARG A 1 174 ? 5.969 -7.677 -2.505 1.00 94.25 174 ARG A N 1
ATOM 1405 C CA . ARG A 1 174 ? 5.719 -8.519 -3.688 1.00 94.25 174 ARG A CA 1
ATOM 1406 C C . ARG A 1 174 ? 6.500 -8.069 -4.920 1.00 94.25 174 ARG A C 1
ATOM 1408 O O . ARG A 1 174 ? 6.203 -8.520 -6.023 1.00 94.25 174 ARG A O 1
ATOM 1415 N N . GLY A 1 175 ? 7.473 -7.179 -4.745 1.00 93.50 175 GLY A N 1
ATOM 1416 C CA . GLY A 1 175 ? 8.355 -6.716 -5.813 1.00 93.50 175 GLY A CA 1
ATOM 1417 C C . GLY A 1 175 ? 7.792 -5.581 -6.667 1.00 93.50 175 GLY A C 1
ATOM 1418 O O . GLY A 1 175 ? 8.464 -5.151 -7.602 1.00 93.50 175 GLY A O 1
ATOM 1419 N N . TYR A 1 176 ? 6.605 -5.054 -6.352 1.00 94.62 176 TYR A N 1
ATOM 1420 C CA . TYR A 1 176 ? 6.119 -3.841 -7.004 1.00 94.62 176 TYR A CA 1
ATOM 1421 C C . TYR A 1 176 ? 6.899 -2.623 -6.504 1.00 94.62 176 TYR A C 1
ATOM 1423 O O . TYR A 1 176 ? 7.265 -2.542 -5.334 1.00 94.62 176 TYR A O 1
ATOM 1431 N N . ARG A 1 177 ? 7.147 -1.650 -7.379 1.00 93.06 177 ARG A N 1
ATOM 1432 C CA . ARG A 1 177 ? 7.918 -0.440 -7.063 1.00 93.06 177 ARG A CA 1
ATOM 1433 C C . ARG A 1 177 ? 7.232 0.779 -7.643 1.00 93.06 177 ARG A C 1
ATOM 1435 O O . ARG A 1 177 ? 6.599 0.684 -8.682 1.00 93.06 177 ARG A O 1
ATOM 1442 N N . LEU A 1 178 ? 7.363 1.934 -7.007 1.00 92.88 178 LEU A N 1
ATOM 1443 C CA . LEU A 1 178 ? 6.853 3.182 -7.577 1.00 92.88 178 LEU A CA 1
ATOM 1444 C C . LEU A 1 178 ? 7.781 3.687 -8.687 1.00 92.88 178 LEU A C 1
ATOM 1446 O O . LEU A 1 178 ? 9.003 3.558 -8.577 1.00 92.88 178 LEU A O 1
ATOM 1450 N N . SER A 1 179 ? 7.213 4.291 -9.731 1.00 90.56 179 SER A N 1
ATOM 1451 C CA . SER A 1 179 ? 8.001 4.985 -10.750 1.00 90.56 179 SER A CA 1
ATOM 1452 C C . SER A 1 179 ? 8.812 6.128 -10.124 1.00 90.56 179 SER A C 1
ATOM 1454 O O . SER A 1 179 ? 8.327 6.863 -9.252 1.00 90.56 179 SER A O 1
ATOM 1456 N N . ARG A 1 180 ? 10.071 6.275 -10.562 1.00 79.62 180 ARG A N 1
ATOM 1457 C CA . ARG A 1 180 ? 10.850 7.493 -10.310 1.00 79.62 180 ARG A CA 1
ATOM 1458 C C . ARG A 1 180 ? 10.394 8.528 -11.328 1.00 79.62 180 ARG A C 1
ATOM 1460 O O . ARG A 1 180 ? 10.354 8.230 -12.516 1.00 79.62 180 ARG A O 1
ATOM 1467 N N . ASN A 1 181 ? 9.965 9.668 -10.808 1.00 56.91 181 ASN A N 1
ATOM 1468 C CA . ASN A 1 181 ? 9.567 10.828 -11.589 1.00 56.91 181 ASN A CA 1
ATOM 1469 C C . ASN A 1 181 ? 10.803 11.638 -11.958 1.00 56.91 181 ASN A C 1
ATOM 1471 O O . ASN A 1 181 ? 11.725 11.646 -11.108 1.00 56.91 181 ASN A O 1
#

pLDDT: mean 73.39, std 17.27, range [39.94, 96.12]

Foldseek 3Di:
DDDDDDPPDVVNVVVVVVVVVVVVVVVPPDPPDPDPPVVVVVVVVVVVVVVVVVVVPPVVVVVVPPPPDDDDPPDPPPPDDDDDDDDDDDDPDDDPDPPPPDPDPDPPVCVLLEDEPVQWDWDDAPNDTFIWRFLVVCVVPPPNSVVPDPVQKDWGQDPVGITITGGPVVSVVVVRYYDDD

Sequence (181 aa):
MPRFTPRLTHRRFIALIAAAAMAVTGLTAAPARADDTARVLAGLAALAVLGIAVKKHQDRKHERQRVSRDHRPDIPVWRVEPRRHGTHQRPNGDFPLHPQVKPRPLPDDLQRYVLPRQCLRQLKSHGDRKLVVGERCMQRNFDHVRRLPRNCRVEARTERGPRRGYSLECLENRGYRLSRN